Protein AF-A0A967LB79-F1 (afdb_monomer_lite)

Radius of gyration: 22.57 Å; chains: 1; bounding box: 50×47×68 Å

Secondary structure (DSSP, 8-state):
--SHHHHHHHHHHTB-HHHHHHHHHHHHHHT---TT--EEE--SSSS---BEEE----TTTTTTS-HHHHHHHTTTS----S-HHHHHT-----S--TTT-GGGGHHHHHHTTSHHHHHHHHHHHHHHHTTTT-HHHHHHHHHHHHHHHGGGHHHHHHHHSHHHHHHTTTTSS-PPPSS---HHHHHHHHHHHHHHHHHHHHHHHHHHHHHHT--S-EEEEEE--S-TTTEEEEETTEE--SSSEEEEEETTSPPPEEEEEPTT-------SS-----

Foldseek 3Di:
DLDVVVVVCCCQAEAVLLQVLVQLLVCQLQLPLQLLPWDWDADPPPDRRYIGTDDDDSPSGLCPQPCVRCCVVVVVDDDPSQFSVCQLQPQAACDSDPRRGNVSNVVVNVLCSYPVSVLVSQLVSQVCCQPVLPLVNQLVVLVVVCVVCLVCQVVVCVCPPPVNCVVVVPPPPDDDDPDDDDSVVVVVSSVSSSVSSNCSSVSNNVSSCVNVVQDQAKDKDWDADPDPVFWWKDWAPDTDDDPGGIGIHRPSRHTDIDIGTDPPHDDPDDDDPDDDDD

pLDDT: mean 88.91, std 11.8, range [36.59, 98.81]

Sequence (278 aa):
MADPDNYRVVQARYLDIDNFIDYHLAVIYGQNFDIGNIKCWRRQSSRDGQFRWMLYDQDYSFHLWKPEVYLPAMKRDYADYDNMFAFCTNPVGSGTGWPNSGGRTLLLRKMLENDEFREKLVQRCADLLNSLLATDRVVARIDAMAEVIRPEIERHLDRWNWDGISARGFGIPHKKEDEPLTVAHWERNVESMREFARTRPEKLRRDLIDHFRLRGGIAEVAVATSDAGKGTVQVNTIEVNGTPWTGLYFQDFPPTLTAHPKPGATFVGWSGDSTSTS

Structure (mmCIF, N/CA/C/O backbone):
data_AF-A0A967LB79-F1
#
_entry.id   AF-A0A967LB79-F1
#
loop_
_atom_site.group_PDB
_atom_site.id
_atom_site.type_symbol
_atom_site.label_atom_id
_atom_site.label_alt_id
_atom_site.label_comp_id
_atom_site.label_asym_id
_atom_site.label_entity_id
_atom_site.label_seq_id
_atom_site.pdbx_PDB_ins_code
_atom_site.Cartn_x
_atom_site.Cartn_y
_atom_site.Cartn_z
_atom_site.occupancy
_atom_site.B_iso_or_equiv
_atom_site.auth_seq_id
_atom_site.auth_comp_id
_atom_site.auth_asym_id
_atom_site.auth_atom_id
_atom_site.pdbx_PDB_model_num
ATOM 1 N N . MET A 1 1 ? -7.408 19.939 5.469 1.00 93.06 1 MET A N 1
ATOM 2 C CA . MET A 1 1 ? -8.611 19.438 6.165 1.00 93.06 1 MET A CA 1
ATOM 3 C C . MET A 1 1 ? -8.428 19.512 7.678 1.00 93.06 1 MET A C 1
ATOM 5 O O . MET A 1 1 ? -8.980 18.692 8.395 1.00 93.06 1 MET A O 1
ATOM 9 N N . ALA A 1 2 ? -7.705 20.528 8.173 1.00 93.88 2 ALA A N 1
ATOM 10 C CA . ALA A 1 2 ? -7.524 20.745 9.609 1.00 93.88 2 ALA A CA 1
ATOM 11 C C . ALA A 1 2 ? -8.853 20.955 10.357 1.00 93.88 2 ALA A C 1
ATOM 13 O O . ALA A 1 2 ? -8.994 20.523 11.492 1.00 93.88 2 ALA A O 1
ATOM 14 N N . ASP A 1 3 ? -9.834 21.586 9.706 1.00 95.94 3 ASP A N 1
ATOM 15 C CA . ASP A 1 3 ? -11.201 21.695 10.215 1.00 95.94 3 ASP A CA 1
ATOM 16 C C . ASP A 1 3 ? -11.940 20.342 10.075 1.00 95.94 3 ASP A C 1
ATOM 18 O O . ASP A 1 3 ? -12.132 19.876 8.939 1.00 95.94 3 ASP A O 1
ATOM 22 N N . PRO A 1 4 ? -12.369 19.711 11.189 1.00 95.00 4 PRO A N 1
ATOM 23 C CA . PRO A 1 4 ? -13.067 18.428 11.171 1.00 95.00 4 PRO A CA 1
ATOM 24 C C . PRO A 1 4 ? -14.372 18.431 10.370 1.00 95.00 4 PRO A C 1
ATOM 26 O O . PRO A 1 4 ? -14.722 17.401 9.794 1.00 95.00 4 PRO A O 1
ATOM 29 N N . ASP A 1 5 ? -15.085 19.555 10.279 1.00 96.44 5 ASP A N 1
ATOM 30 C CA . ASP A 1 5 ? -16.345 19.610 9.530 1.00 96.44 5 ASP A CA 1
ATOM 31 C C . ASP A 1 5 ? -16.100 19.518 8.022 1.00 96.44 5 ASP A C 1
ATOM 33 O O . ASP A 1 5 ? -16.816 18.808 7.309 1.00 96.44 5 ASP A O 1
ATOM 37 N N . ASN A 1 6 ? -15.017 20.131 7.538 1.00 95.75 6 ASN 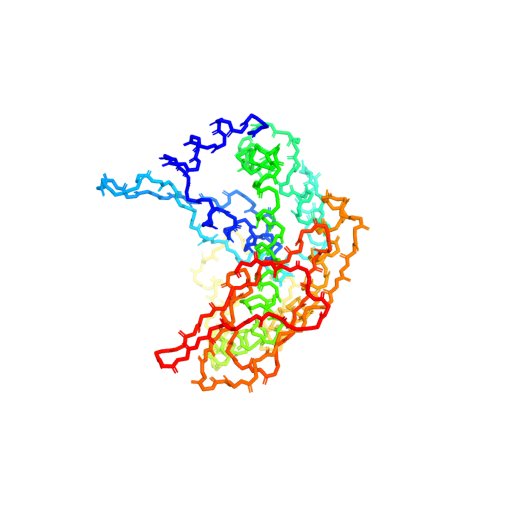A N 1
ATOM 38 C CA . ASN A 1 6 ? -14.590 19.975 6.149 1.00 95.75 6 ASN A CA 1
ATOM 39 C C . ASN A 1 6 ? -14.190 18.526 5.845 1.00 95.75 6 ASN A C 1
ATOM 41 O O . ASN A 1 6 ? -14.576 17.986 4.805 1.00 95.75 6 ASN A O 1
ATOM 45 N N . TYR A 1 7 ? -13.462 17.876 6.760 1.00 95.94 7 TYR A N 1
ATOM 46 C CA . TYR A 1 7 ? -13.115 16.460 6.624 1.00 95.94 7 TYR A CA 1
ATOM 47 C C . TYR A 1 7 ? -14.368 15.569 6.559 1.00 95.94 7 TYR A C 1
ATOM 49 O O . TYR A 1 7 ? -14.494 14.772 5.627 1.00 95.94 7 TYR A O 1
ATOM 57 N N . ARG A 1 8 ? -15.343 15.767 7.458 1.00 94.88 8 ARG A N 1
ATOM 58 C CA . ARG A 1 8 ? -16.618 15.023 7.463 1.00 94.88 8 ARG A CA 1
ATOM 59 C C . ARG A 1 8 ? -17.399 15.196 6.166 1.00 94.88 8 ARG A C 1
ATOM 61 O O . ARG A 1 8 ? -17.944 14.226 5.646 1.00 94.88 8 ARG A O 1
ATOM 68 N N . VAL A 1 9 ? -17.443 16.407 5.607 1.00 94.31 9 VAL A N 1
ATOM 69 C CA . VAL A 1 9 ? -18.099 16.655 4.312 1.00 94.31 9 VAL A CA 1
ATOM 70 C C . VAL A 1 9 ? -17.411 15.877 3.187 1.00 94.31 9 VAL A C 1
ATOM 72 O O . VAL A 1 9 ? -18.095 15.263 2.364 1.00 94.31 9 VAL A O 1
ATOM 75 N N . VAL A 1 10 ? -16.075 15.873 3.150 1.00 94.12 10 VAL A N 1
ATOM 76 C CA . VAL A 1 10 ? -15.297 15.110 2.160 1.00 94.12 10 VAL A CA 1
ATOM 77 C C . VAL A 1 10 ? -15.552 13.614 2.293 1.00 94.12 10 VAL A C 1
ATOM 79 O O . VAL A 1 10 ? -15.925 12.979 1.304 1.00 94.12 10 VAL A O 1
ATOM 82 N N . GLN A 1 11 ? -15.421 13.082 3.505 1.00 92.69 11 GLN A N 1
ATOM 83 C CA . GLN A 1 11 ? -15.665 11.679 3.826 1.00 92.69 11 GLN A CA 1
ATOM 84 C C . GLN A 1 11 ? -17.091 11.256 3.450 1.00 92.69 11 GLN A C 1
ATOM 86 O O . GLN A 1 11 ? -17.273 10.235 2.800 1.00 92.69 11 GLN A O 1
ATOM 91 N N . ALA A 1 12 ? -18.109 12.046 3.795 1.00 90.94 12 ALA A N 1
ATOM 92 C CA . ALA A 1 12 ? -19.502 11.653 3.597 1.00 90.94 12 ALA A CA 1
ATOM 93 C C . ALA A 1 12 ? -19.997 11.777 2.147 1.00 90.94 12 ALA A C 1
ATOM 95 O O . ALA A 1 12 ? -20.964 11.112 1.782 1.00 90.94 12 ALA A O 1
ATOM 96 N N . ARG A 1 13 ? -19.405 12.661 1.328 1.00 89.81 13 ARG A N 1
ATOM 97 C CA . ARG A 1 13 ? -19.987 13.025 0.018 1.00 89.81 13 ARG A CA 1
ATOM 98 C C . ARG A 1 13 ? -19.070 12.852 -1.179 1.00 89.81 13 ARG A C 1
ATOM 100 O O . ARG A 1 13 ? -19.570 12.683 -2.288 1.00 89.81 13 ARG A O 1
ATOM 107 N N . TYR A 1 14 ? -17.760 12.968 -0.991 1.00 92.06 14 TYR A N 1
ATOM 108 C CA . TYR A 1 14 ? -16.846 13.165 -2.116 1.00 92.06 14 TYR A CA 1
ATOM 109 C C . TYR A 1 14 ? -15.814 12.063 -2.261 1.00 92.06 14 TYR A C 1
ATOM 111 O O . TYR A 1 14 ? -15.451 11.752 -3.392 1.00 92.06 14 TYR A O 1
ATOM 119 N N . LEU A 1 15 ? -15.338 11.478 -1.166 1.00 95.00 15 LEU A N 1
ATOM 120 C CA . LEU A 1 15 ? -14.166 10.613 -1.183 1.00 95.00 15 LEU A CA 1
ATOM 121 C C . LEU A 1 15 ? -14.416 9.326 -0.407 1.00 95.00 15 LEU A C 1
ATOM 123 O O . LEU A 1 15 ? -14.807 9.367 0.756 1.00 95.00 15 LEU A O 1
ATOM 127 N N . ASP A 1 16 ? -14.128 8.194 -1.041 1.00 96.00 16 ASP A N 1
ATOM 128 C CA . ASP A 1 16 ? -13.983 6.923 -0.339 1.00 96.00 16 ASP A CA 1
ATOM 129 C C . ASP A 1 16 ? -12.620 6.936 0.374 1.00 96.00 16 ASP A C 1
ATOM 131 O O . ASP A 1 16 ? -11.568 6.786 -0.253 1.00 96.00 16 ASP A O 1
ATOM 135 N N . ILE A 1 17 ? -12.641 7.222 1.680 1.00 97.00 17 ILE A N 1
ATOM 136 C CA . ILE A 1 17 ? -11.430 7.436 2.487 1.00 97.00 17 ILE A CA 1
ATOM 137 C C . ILE A 1 17 ? -10.563 6.179 2.544 1.00 97.00 17 ILE A C 1
ATOM 139 O O . ILE A 1 17 ? -9.344 6.284 2.433 1.00 97.00 17 ILE A O 1
ATOM 143 N N . ASP A 1 18 ? -11.178 5.007 2.698 1.00 97.12 18 ASP A N 1
ATOM 144 C CA . ASP A 1 18 ? -10.455 3.738 2.802 1.00 97.12 18 ASP A CA 1
ATOM 145 C C . ASP A 1 18 ? -9.728 3.416 1.501 1.00 97.12 18 ASP A C 1
ATOM 147 O O . ASP A 1 18 ? -8.527 3.147 1.503 1.00 97.12 18 ASP A O 1
ATOM 151 N N . ASN A 1 19 ? -10.418 3.557 0.368 1.00 97.31 19 ASN A N 1
ATOM 152 C CA . ASN A 1 19 ? -9.793 3.390 -0.937 1.00 97.31 19 ASN A CA 1
ATOM 153 C C . ASN A 1 19 ? -8.676 4.419 -1.196 1.00 97.31 19 ASN A C 1
ATOM 155 O O . ASN A 1 19 ? -7.648 4.070 -1.777 1.00 97.31 19 ASN A O 1
ATOM 159 N N . PHE A 1 20 ? -8.865 5.674 -0.784 1.00 97.75 20 PHE A N 1
ATOM 160 C CA . PHE A 1 20 ? -7.860 6.723 -0.959 1.00 97.75 20 PHE A CA 1
ATOM 161 C C . PHE A 1 20 ? -6.586 6.442 -0.151 1.00 97.75 20 PHE A C 1
ATOM 163 O O . PHE A 1 20 ? -5.478 6.606 -0.670 1.00 97.75 20 PHE A O 1
ATOM 170 N N . ILE A 1 21 ? -6.738 5.978 1.094 1.00 98.50 21 ILE A N 1
ATOM 171 C CA . ILE A 1 21 ? -5.622 5.537 1.939 1.00 98.50 21 ILE A CA 1
ATOM 172 C C . ILE A 1 21 ? -4.920 4.339 1.294 1.00 98.50 21 ILE A C 1
ATOM 174 O O . ILE A 1 21 ? -3.706 4.389 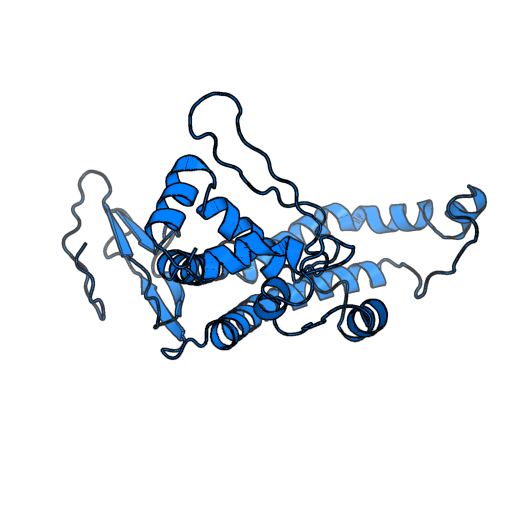1.106 1.00 98.50 21 ILE A O 1
ATOM 178 N N . ASP A 1 22 ? -5.665 3.307 0.888 1.00 98.19 22 ASP A N 1
ATOM 179 C CA . ASP A 1 22 ? -5.096 2.103 0.270 1.00 98.19 22 ASP A CA 1
ATOM 180 C C . ASP A 1 22 ? -4.322 2.417 -1.014 1.00 98.19 22 ASP A C 1
ATOM 182 O O . ASP A 1 22 ? -3.227 1.893 -1.217 1.00 98.19 22 ASP A O 1
ATOM 186 N N . TYR A 1 23 ? -4.843 3.309 -1.860 1.00 97.50 23 TYR A N 1
ATOM 187 C CA . TYR A 1 23 ? -4.141 3.765 -3.059 1.00 97.50 23 TYR A CA 1
ATOM 188 C C . TYR A 1 23 ? -2.792 4.402 -2.713 1.00 97.50 23 TYR A C 1
ATOM 190 O O . TYR A 1 23 ? -1.761 4.017 -3.267 1.00 97.50 23 TYR A O 1
ATOM 198 N N . HIS A 1 24 ? -2.785 5.365 -1.789 1.00 97.44 24 HIS A N 1
ATOM 199 C CA . HIS A 1 24 ? -1.555 6.062 -1.430 1.00 97.44 24 HIS A CA 1
ATOM 200 C C . HIS A 1 24 ? -0.557 5.132 -0.746 1.00 97.44 24 HIS A C 1
ATOM 202 O O . HIS A 1 24 ? 0.625 5.180 -1.076 1.00 97.44 24 HIS A O 1
ATOM 208 N N . LEU A 1 25 ? -1.016 4.249 0.142 1.00 98.12 25 LEU A N 1
ATOM 209 C CA . LEU A 1 25 ? -0.157 3.259 0.784 1.00 98.12 25 LEU A CA 1
ATOM 210 C C . LEU A 1 25 ? 0.392 2.233 -0.211 1.00 98.12 25 LEU A C 1
ATOM 212 O O . LEU A 1 25 ? 1.532 1.815 -0.042 1.00 98.12 25 LEU A O 1
ATOM 216 N N . ALA A 1 26 ? -0.341 1.874 -1.268 1.00 97.06 26 ALA A N 1
ATOM 217 C CA . ALA A 1 26 ? 0.173 1.006 -2.327 1.00 97.06 26 ALA A CA 1
ATOM 218 C C . ALA A 1 26 ? 1.294 1.682 -3.138 1.00 97.06 26 ALA A C 1
ATOM 220 O O . ALA A 1 26 ? 2.356 1.086 -3.317 1.00 97.06 26 ALA A O 1
ATOM 221 N N . VAL A 1 27 ? 1.095 2.936 -3.567 1.00 95.38 27 VAL A N 1
ATOM 222 C CA . VAL A 1 27 ? 2.113 3.729 -4.291 1.00 95.38 27 VAL A CA 1
ATOM 223 C C . VAL A 1 27 ? 3.355 3.947 -3.421 1.00 95.38 27 VAL A C 1
ATOM 225 O O . VAL A 1 27 ? 4.488 3.728 -3.857 1.00 95.38 27 VAL A O 1
ATOM 228 N N . ILE A 1 28 ? 3.140 4.323 -2.158 1.00 96.06 28 ILE A N 1
ATOM 229 C CA . ILE A 1 28 ? 4.206 4.512 -1.175 1.00 96.06 28 ILE A CA 1
ATOM 230 C C . ILE A 1 28 ? 4.921 3.185 -0.927 1.00 96.06 28 ILE A C 1
ATOM 232 O O . ILE A 1 28 ? 6.143 3.162 -0.998 1.00 96.06 28 ILE A O 1
ATOM 236 N N . TYR A 1 29 ? 4.218 2.075 -0.681 1.00 97.56 29 TYR A N 1
ATOM 237 C CA . TYR A 1 29 ? 4.837 0.762 -0.472 1.00 97.56 29 TYR A CA 1
ATOM 238 C C . TYR A 1 29 ? 5.674 0.339 -1.677 1.00 97.56 29 TYR A C 1
ATOM 240 O O . TYR A 1 29 ? 6.799 -0.101 -1.475 1.00 97.56 29 TYR A O 1
ATOM 248 N N . GLY A 1 30 ? 5.179 0.525 -2.902 1.00 95.50 30 GLY A N 1
ATOM 249 C CA . GLY A 1 30 ? 5.912 0.203 -4.128 1.00 95.50 30 GLY A CA 1
ATOM 250 C C . GLY A 1 30 ? 7.173 1.044 -4.344 1.00 95.50 30 GLY A C 1
ATOM 251 O O . GLY A 1 30 ? 8.031 0.639 -5.121 1.00 95.50 30 GLY A O 1
ATOM 252 N N . GLN A 1 31 ? 7.318 2.168 -3.628 1.00 93.00 31 GLN A N 1
ATOM 253 C CA . GLN A 1 31 ? 8.346 3.181 -3.884 1.00 93.00 31 GLN A CA 1
ATOM 254 C C . GLN A 1 31 ? 8.258 3.717 -5.321 1.00 93.00 31 GLN A C 1
ATOM 256 O O . GLN A 1 31 ? 9.265 3.932 -5.987 1.00 93.00 31 GLN A O 1
ATOM 261 N N . ASN A 1 32 ? 7.033 3.920 -5.813 1.00 90.56 32 ASN A N 1
ATOM 262 C CA . ASN A 1 32 ? 6.843 4.515 -7.124 1.00 90.56 32 ASN A CA 1
ATOM 263 C C . ASN A 1 32 ? 6.972 6.036 -7.034 1.00 90.56 32 ASN A C 1
ATOM 265 O O . ASN A 1 32 ? 6.118 6.716 -6.460 1.00 90.56 32 ASN A O 1
ATOM 269 N N . PHE A 1 33 ? 8.043 6.559 -7.619 1.00 86.56 33 PHE A N 1
ATOM 270 C CA . PHE A 1 33 ? 8.301 7.989 -7.649 1.00 86.56 33 PHE A CA 1
ATOM 271 C C . PHE A 1 33 ? 7.510 8.735 -8.722 1.00 86.56 33 PHE A C 1
ATOM 273 O O . PHE A 1 33 ? 7.483 9.957 -8.661 1.00 86.56 33 PHE A O 1
ATOM 280 N N . ASP A 1 34 ? 6.852 8.064 -9.671 1.00 84.56 34 ASP A N 1
ATOM 281 C CA . ASP A 1 34 ? 5.956 8.718 -10.632 1.00 84.56 34 ASP A CA 1
ATOM 282 C C . ASP A 1 34 ? 4.560 8.930 -10.020 1.00 84.56 34 ASP A C 1
ATOM 284 O O . ASP A 1 34 ? 3.548 8.331 -10.397 1.00 84.56 34 ASP A O 1
ATOM 288 N N . ILE A 1 35 ? 4.499 9.814 -9.021 1.00 84.38 35 ILE A N 1
ATOM 289 C CA . ILE A 1 35 ? 3.276 10.126 -8.260 1.00 84.38 35 ILE A CA 1
ATOM 290 C C . ILE A 1 35 ? 2.223 10.868 -9.103 1.00 84.38 35 ILE A C 1
ATOM 292 O O . ILE A 1 35 ? 1.144 11.208 -8.610 1.00 84.38 35 ILE A O 1
ATOM 296 N N . GLY A 1 36 ? 2.529 11.140 -10.374 1.00 80.38 36 GLY A N 1
ATOM 297 C CA . GLY A 1 36 ? 1.615 11.704 -11.354 1.00 80.38 36 GLY A CA 1
ATOM 298 C C . GLY A 1 36 ? 0.648 10.710 -11.977 1.00 80.38 36 GLY A C 1
ATOM 299 O O . GLY A 1 36 ? -0.363 11.163 -12.528 1.00 80.38 36 GLY A O 1
ATOM 300 N N . ASN A 1 37 ? 0.895 9.408 -11.832 1.00 86.81 37 ASN A N 1
ATOM 301 C CA . ASN A 1 37 ? 0.052 8.346 -12.371 1.00 86.81 37 ASN A CA 1
ATOM 302 C C . ASN A 1 37 ? -1.229 8.182 -11.548 1.00 86.81 37 ASN A C 1
ATOM 304 O O . ASN A 1 37 ? -1.446 7.192 -10.857 1.00 86.81 37 ASN A O 1
ATOM 308 N N . ILE A 1 38 ? -2.117 9.180 -11.651 1.00 88.19 38 ILE A N 1
ATOM 309 C CA . ILE A 1 38 ? -3.398 9.250 -10.939 1.00 88.19 38 ILE A CA 1
ATOM 310 C C . ILE A 1 38 ? -4.564 9.068 -11.915 1.00 88.19 38 ILE A C 1
ATOM 312 O O . ILE A 1 38 ? -4.700 9.788 -12.903 1.00 88.19 38 ILE A O 1
ATOM 316 N N . LYS A 1 39 ? -5.421 8.089 -11.617 1.00 91.94 39 LYS A N 1
ATOM 317 C CA . LYS A 1 39 ? -6.712 7.858 -12.263 1.00 91.94 39 LYS A CA 1
ATOM 318 C C . LYS A 1 39 ? -7.730 7.679 -11.158 1.00 91.94 39 LYS A C 1
ATOM 320 O O . LYS A 1 39 ? -7.502 6.929 -10.211 1.00 91.94 39 LYS A O 1
ATOM 325 N N . CYS A 1 40 ? -8.857 8.360 -11.281 1.00 93.00 40 CYS A N 1
ATOM 326 C CA . CYS A 1 40 ? -9.959 8.214 -10.351 1.00 93.00 40 CYS A CA 1
ATOM 327 C C . CYS A 1 40 ? -11.275 8.054 -11.102 1.00 93.00 40 CYS A C 1
ATOM 329 O O . CYS A 1 40 ? -11.432 8.474 -12.250 1.00 93.00 40 CYS A O 1
ATOM 331 N N . TRP A 1 41 ? -12.223 7.404 -10.447 1.00 92.69 41 TRP A N 1
ATOM 332 C CA . TRP A 1 41 ? -13.548 7.151 -10.980 1.00 92.69 41 TRP A CA 1
ATOM 333 C C . TRP A 1 41 ? -14.580 7.325 -9.871 1.00 92.69 41 TRP A C 1
ATOM 335 O O . TRP A 1 41 ? -14.267 7.251 -8.686 1.00 92.69 41 TRP A O 1
ATOM 345 N N . ARG A 1 42 ? -15.831 7.562 -10.257 1.00 91.62 42 ARG A N 1
ATOM 346 C CA . ARG A 1 42 ? -16.977 7.555 -9.344 1.00 91.62 42 ARG A CA 1
ATOM 347 C C . ARG A 1 42 ? -18.181 6.971 -10.060 1.00 91.62 42 ARG A C 1
ATOM 349 O O . ARG A 1 42 ? -18.337 7.173 -11.267 1.00 91.62 42 ARG A O 1
ATOM 356 N N . ARG A 1 43 ? -19.053 6.270 -9.335 1.00 85.50 43 ARG A N 1
ATOM 357 C CA . ARG A 1 43 ? -20.335 5.830 -9.904 1.00 85.50 43 ARG A CA 1
ATOM 358 C C . ARG A 1 43 ? -21.220 7.050 -10.144 1.00 85.50 43 ARG A C 1
ATOM 360 O O . ARG A 1 43 ? -21.353 7.908 -9.277 1.00 85.50 43 ARG A O 1
ATOM 367 N N . GLN A 1 44 ? -21.842 7.116 -11.318 1.00 80.50 44 GLN A N 1
ATOM 368 C CA . GLN A 1 44 ? -22.800 8.180 -11.639 1.00 80.50 44 GLN A CA 1
ATOM 369 C C . GLN A 1 44 ? -24.204 7.890 -11.073 1.00 80.50 44 GLN A C 1
ATOM 371 O O . GLN A 1 44 ? -24.960 8.818 -10.806 1.00 80.50 44 GLN A O 1
ATOM 376 N N . SER A 1 45 ? -24.544 6.620 -10.826 1.00 70.62 45 SER A N 1
ATOM 377 C CA . SER A 1 45 ? -25.852 6.189 -10.317 1.00 70.62 45 SER A CA 1
ATOM 378 C C . SER A 1 45 ? -25.887 6.096 -8.775 1.00 70.62 45 SER A C 1
ATOM 380 O O . SER A 1 45 ? -25.563 5.064 -8.191 1.00 70.62 45 SER A O 1
ATOM 382 N N . SER A 1 46 ? -26.225 7.216 -8.133 1.00 57.94 46 SER A N 1
ATOM 383 C CA . SER A 1 46 ? -26.961 7.401 -6.859 1.00 57.94 46 SER A CA 1
ATOM 384 C C . SER A 1 46 ? -26.836 6.431 -5.656 1.00 57.94 46 SER A C 1
ATOM 386 O O . SER A 1 46 ? -27.837 6.254 -4.962 1.00 57.94 46 SER A O 1
ATOM 388 N N . ARG A 1 47 ? -25.686 5.830 -5.315 1.00 61.00 47 ARG A N 1
ATOM 389 C CA . ARG A 1 47 ? -25.557 5.178 -3.981 1.00 61.00 47 ARG A CA 1
ATOM 390 C C . ARG A 1 47 ? -24.484 5.733 -3.048 1.00 61.00 47 ARG A C 1
ATOM 392 O O . ARG A 1 47 ? -24.681 5.657 -1.845 1.00 61.00 47 ARG A O 1
ATOM 399 N N . ASP A 1 48 ? -23.435 6.362 -3.561 1.00 73.69 48 ASP A N 1
ATOM 400 C CA . ASP A 1 48 ? -22.432 7.052 -2.735 1.00 73.69 48 ASP A CA 1
ATOM 401 C C . ASP A 1 48 ? -21.850 8.302 -3.419 1.00 73.69 48 ASP A C 1
ATOM 403 O O . ASP A 1 48 ? -21.555 9.286 -2.754 1.00 73.69 48 ASP A O 1
ATOM 407 N N . GLY A 1 49 ? -21.707 8.297 -4.752 1.00 83.06 49 GLY A N 1
ATOM 408 C CA . GLY A 1 49 ? -21.176 9.425 -5.529 1.00 83.06 49 GLY A CA 1
ATOM 409 C C . GLY A 1 49 ? -19.694 9.732 -5.272 1.00 83.06 49 GLY A C 1
ATOM 410 O O . GLY A 1 49 ? -19.155 10.654 -5.885 1.00 83.06 49 GLY A O 1
ATOM 411 N N . GLN A 1 50 ? -19.042 8.945 -4.414 1.00 92.19 50 GLN A N 1
ATOM 412 C CA . GLN A 1 50 ? -17.674 9.137 -3.955 1.00 92.19 50 GLN A CA 1
ATOM 413 C C . GLN A 1 50 ? -16.652 8.765 -5.035 1.00 92.19 50 GLN A C 1
ATOM 415 O O . GLN A 1 50 ? -16.790 7.763 -5.749 1.00 92.19 50 GLN A O 1
ATOM 420 N N . PHE A 1 51 ? -15.601 9.575 -5.129 1.00 94.88 51 PHE A N 1
ATOM 421 C CA . PHE A 1 51 ? -14.417 9.286 -5.921 1.00 94.88 51 PHE A CA 1
ATOM 422 C C . PHE A 1 51 ? -13.584 8.183 -5.278 1.00 94.88 51 PHE A C 1
ATOM 424 O O . PHE A 1 51 ? -13.405 8.137 -4.060 1.00 94.88 51 PHE A O 1
ATOM 431 N N . ARG A 1 52 ? -13.045 7.332 -6.147 1.00 94.81 52 ARG A N 1
ATOM 432 C CA . ARG A 1 52 ? -12.122 6.246 -5.843 1.00 94.81 52 ARG A CA 1
ATOM 433 C C . ARG A 1 52 ? -10.920 6.325 -6.760 1.00 94.81 52 ARG A C 1
ATOM 435 O O . ARG A 1 52 ? -11.065 6.589 -7.954 1.00 94.81 52 ARG A O 1
ATOM 442 N N . TRP A 1 53 ? -9.750 6.084 -6.203 1.00 95.25 53 TRP A N 1
ATOM 443 C CA . TRP A 1 53 ? -8.489 6.030 -6.906 1.00 95.25 53 TRP A CA 1
ATOM 444 C C . TRP A 1 53 ? -8.271 4.622 -7.445 1.00 95.25 53 TRP A C 1
ATOM 446 O O . TRP A 1 53 ? -8.641 3.616 -6.832 1.00 95.25 53 TRP A O 1
ATOM 456 N N . MET A 1 54 ? -7.690 4.569 -8.635 1.00 94.81 54 MET A N 1
ATOM 457 C CA . MET A 1 54 ? -7.321 3.351 -9.331 1.00 94.81 54 MET A CA 1
ATOM 458 C C . MET A 1 54 ? -5.805 3.294 -9.417 1.00 94.81 54 MET A C 1
ATOM 460 O O . MET A 1 54 ? -5.180 4.208 -9.951 1.00 94.81 54 MET A O 1
ATOM 464 N N . LEU A 1 55 ? -5.230 2.204 -8.918 1.00 93.62 55 LEU A N 1
ATOM 465 C CA . LEU A 1 55 ? -3.812 1.932 -9.088 1.00 93.62 55 LEU A CA 1
ATOM 466 C C . LEU A 1 55 ? -3.541 1.569 -10.556 1.00 93.62 55 LEU A C 1
ATOM 468 O O . LEU A 1 55 ? -4.182 0.670 -11.100 1.00 93.62 55 LEU A O 1
ATOM 472 N N . TYR A 1 56 ? -2.611 2.271 -11.196 1.00 92.94 56 TYR A N 1
ATOM 473 C CA . TYR A 1 56 ? -2.111 1.954 -12.535 1.00 92.94 56 TYR A CA 1
ATOM 474 C C . TYR A 1 56 ? -0.680 2.476 -12.680 1.00 92.94 56 TYR A C 1
ATOM 476 O O . TYR A 1 56 ? -0.276 3.343 -11.911 1.00 92.94 56 TYR A O 1
ATOM 484 N N . ASP A 1 57 ? 0.061 1.938 -13.651 1.00 92.88 57 ASP A N 1
ATOM 485 C CA . ASP A 1 57 ? 1.401 2.414 -14.033 1.00 92.88 57 ASP A CA 1
ATOM 486 C C . ASP A 1 57 ? 2.396 2.437 -12.857 1.00 92.88 57 ASP A C 1
ATOM 488 O O . ASP A 1 57 ? 2.797 3.478 -12.332 1.00 92.88 57 ASP A O 1
ATOM 492 N N . GLN A 1 58 ? 2.669 1.226 -12.353 1.00 92.31 58 GLN A N 1
ATOM 493 C CA . GLN A 1 58 ? 3.490 0.953 -11.166 1.00 92.31 58 GLN A CA 1
ATOM 494 C C . GLN A 1 58 ? 4.762 0.162 -11.493 1.00 92.31 58 GLN A C 1
ATOM 496 O O . GLN A 1 58 ? 5.394 -0.380 -10.590 1.00 92.31 58 GLN A O 1
ATOM 501 N N . ASP A 1 59 ? 5.136 0.079 -12.763 1.00 91.12 59 ASP A N 1
ATOM 502 C CA . ASP A 1 59 ? 6.357 -0.571 -13.245 1.00 91.12 59 ASP A CA 1
ATOM 503 C C . ASP A 1 59 ? 7.630 0.032 -12.626 1.00 91.12 59 ASP A C 1
ATOM 505 O O . ASP A 1 59 ? 8.586 -0.696 -12.385 1.00 91.12 59 ASP A O 1
ATOM 509 N N . TYR A 1 60 ? 7.607 1.316 -12.247 1.00 88.00 60 TYR A N 1
ATOM 510 C CA . TYR A 1 60 ? 8.703 1.994 -11.534 1.00 88.00 60 TYR A CA 1
ATOM 511 C C . TYR A 1 60 ? 8.898 1.556 -10.072 1.00 88.00 60 TYR A C 1
ATOM 513 O O . TYR A 1 60 ? 9.823 2.022 -9.403 1.00 88.00 60 TYR A O 1
ATOM 521 N N . SER A 1 61 ? 8.042 0.667 -9.572 1.00 92.31 61 SER A N 1
ATOM 522 C CA . SER A 1 61 ? 8.095 0.151 -8.204 1.00 92.31 61 SER A CA 1
ATOM 523 C C . SER A 1 61 ? 9.156 -0.943 -8.024 1.00 92.31 61 SER A C 1
ATOM 525 O O . SER A 1 61 ? 9.842 -1.343 -8.961 1.00 92.31 61 SER A O 1
ATOM 527 N N . PHE A 1 62 ? 9.263 -1.476 -6.802 1.00 94.44 62 PHE A N 1
ATOM 528 C CA . PHE A 1 62 ? 10.073 -2.662 -6.484 1.00 94.44 62 PHE A CA 1
ATOM 529 C C . PHE A 1 62 ? 11.546 -2.522 -6.890 1.00 94.44 62 PHE A C 1
ATOM 531 O O . PHE A 1 62 ? 12.171 -3.468 -7.368 1.00 94.44 62 PHE A O 1
ATOM 538 N N . HIS A 1 63 ? 12.109 -1.337 -6.633 1.00 86.56 63 HIS A N 1
ATOM 539 C CA . HIS A 1 63 ? 13.534 -1.053 -6.796 1.00 86.56 63 HIS A CA 1
ATOM 540 C C . HIS A 1 63 ? 14.025 -0.990 -8.257 1.00 86.56 63 HIS A C 1
ATOM 542 O O . HIS A 1 63 ? 15.224 -1.133 -8.501 1.00 86.56 63 HIS A O 1
ATOM 548 N N . LEU A 1 64 ? 13.128 -0.727 -9.222 1.00 85.69 64 LEU A N 1
ATOM 549 C CA . LEU A 1 64 ? 13.525 -0.457 -10.612 1.00 85.69 64 LEU A CA 1
ATOM 550 C C . LEU A 1 64 ? 14.446 0.772 -10.701 1.00 85.69 64 LEU A C 1
ATOM 552 O O . LEU A 1 64 ? 15.508 0.728 -11.319 1.00 85.69 64 LEU A O 1
ATOM 556 N N . TRP A 1 65 ? 14.054 1.864 -10.045 1.00 83.19 65 TRP A N 1
ATOM 557 C CA . TRP A 1 65 ? 14.803 3.118 -10.024 1.00 83.19 65 TRP A CA 1
ATOM 558 C C . TRP A 1 65 ? 15.639 3.228 -8.760 1.00 83.19 65 TRP A C 1
ATOM 560 O O . TRP A 1 65 ? 15.248 3.926 -7.838 1.00 83.19 65 TRP A O 1
ATOM 570 N N . LYS A 1 66 ? 16.784 2.544 -8.709 1.00 85.44 66 LYS A N 1
ATOM 571 C CA . LYS A 1 66 ? 17.733 2.639 -7.583 1.00 85.44 66 LYS A CA 1
ATOM 572 C C . LYS A 1 66 ? 18.227 4.083 -7.370 1.00 85.44 66 LYS A C 1
ATOM 574 O O . LYS A 1 66 ? 18.191 4.861 -8.332 1.00 85.44 66 LYS A O 1
ATOM 579 N N . PRO A 1 67 ? 18.734 4.461 -6.175 1.00 85.31 67 PRO A N 1
ATOM 580 C CA . PRO A 1 67 ? 19.170 5.836 -5.913 1.00 85.31 67 PRO A CA 1
ATOM 581 C C . PRO A 1 67 ? 20.173 6.360 -6.949 1.00 85.31 67 PRO A C 1
ATOM 583 O O . PRO A 1 67 ? 20.092 7.519 -7.361 1.00 85.31 67 PRO A O 1
ATOM 586 N N . GLU A 1 68 ? 21.080 5.499 -7.418 1.00 86.00 68 GLU A N 1
ATOM 587 C CA . GLU A 1 68 ? 22.128 5.836 -8.388 1.00 86.00 68 GLU A CA 1
ATOM 588 C C . GLU A 1 68 ? 21.560 6.195 -9.768 1.00 86.00 68 GLU A C 1
ATOM 590 O O . GLU A 1 68 ? 22.213 6.899 -10.535 1.00 86.00 68 GLU A O 1
ATOM 595 N N . VAL A 1 69 ? 20.344 5.736 -10.078 1.00 82.88 69 VAL A N 1
ATOM 596 C CA . VAL A 1 69 ? 19.625 6.032 -11.324 1.00 82.88 69 VAL A CA 1
ATOM 597 C C . VAL A 1 69 ? 18.650 7.190 -11.115 1.00 82.88 69 VAL A C 1
ATOM 599 O O . VAL A 1 69 ? 18.621 8.136 -11.905 1.00 82.88 69 VAL A O 1
ATOM 602 N N . TYR A 1 70 ? 17.867 7.146 -10.035 1.00 81.56 70 TYR A N 1
ATOM 603 C CA . TYR A 1 70 ? 16.808 8.114 -9.770 1.00 81.56 70 TYR A CA 1
ATOM 604 C C . TYR A 1 70 ? 17.345 9.518 -9.482 1.00 81.56 70 TYR A C 1
ATOM 606 O O . TYR A 1 70 ? 16.905 10.486 -10.105 1.00 81.56 70 TYR A O 1
ATOM 614 N N . LEU A 1 71 ? 18.304 9.647 -8.556 1.00 82.69 71 LEU A N 1
ATOM 615 C CA . LEU A 1 71 ? 18.782 10.954 -8.094 1.00 82.69 71 LEU A CA 1
ATOM 616 C C . LEU A 1 71 ? 19.407 11.785 -9.231 1.00 82.69 71 LEU A C 1
ATOM 618 O O . LEU A 1 71 ? 19.107 12.979 -9.321 1.00 82.69 71 LEU A O 1
ATOM 622 N N . PRO A 1 72 ? 20.221 11.209 -10.143 1.00 81.81 72 PRO A N 1
ATOM 623 C CA . PRO A 1 72 ? 20.696 11.949 -11.309 1.00 81.81 72 PRO A CA 1
ATOM 624 C C . PRO A 1 72 ? 19.585 12.278 -12.315 1.00 81.81 72 PRO A C 1
ATOM 626 O O . PRO A 1 72 ? 19.570 13.391 -12.845 1.00 81.81 72 PRO A O 1
ATOM 629 N N . ALA A 1 73 ? 18.662 11.343 -12.575 1.00 76.88 73 ALA A N 1
ATOM 630 C CA . ALA A 1 73 ? 17.599 11.509 -13.570 1.00 76.88 73 ALA A CA 1
ATOM 631 C C . ALA A 1 73 ? 16.573 12.582 -13.169 1.00 76.88 73 ALA A C 1
ATOM 633 O O . ALA A 1 73 ? 16.129 13.359 -14.015 1.00 76.88 73 ALA A O 1
ATOM 634 N N . MET A 1 74 ? 16.258 12.671 -11.876 1.00 74.50 74 MET A N 1
ATOM 635 C CA . MET A 1 74 ? 15.242 13.573 -11.324 1.00 74.50 74 MET A CA 1
ATOM 636 C C . MET A 1 74 ? 15.847 14.765 -10.574 1.00 74.50 74 MET A C 1
ATOM 638 O O . MET A 1 74 ? 15.192 15.387 -9.745 1.00 74.50 74 MET A O 1
ATOM 642 N N . LYS A 1 75 ? 17.094 15.146 -10.892 1.00 66.81 75 LYS A N 1
ATOM 643 C CA . LYS A 1 75 ? 17.830 16.254 -10.245 1.00 66.81 75 LYS A CA 1
ATOM 644 C C . LYS A 1 75 ? 17.097 17.609 -10.273 1.00 66.81 75 LYS A C 1
ATOM 646 O O . LYS A 1 75 ? 17.446 18.514 -9.517 1.00 66.81 75 LYS A O 1
ATOM 651 N N . ARG A 1 76 ? 16.130 17.787 -11.182 1.00 62.88 76 ARG A N 1
ATOM 652 C CA . ARG A 1 76 ? 15.326 19.018 -11.311 1.00 62.88 76 ARG A CA 1
ATOM 653 C C . ARG A 1 76 ? 14.129 19.059 -10.354 1.00 62.88 76 ARG A C 1
ATOM 655 O O . ARG A 1 76 ? 13.539 20.127 -10.212 1.00 62.88 76 ARG A O 1
ATOM 662 N N . ASP A 1 77 ? 13.817 17.947 -9.699 1.00 62.19 77 ASP A N 1
ATOM 663 C CA . ASP A 1 77 ? 12.695 17.794 -8.781 1.00 62.19 77 ASP A CA 1
ATOM 664 C C . ASP A 1 77 ? 13.177 17.619 -7.341 1.00 62.19 77 ASP A C 1
ATOM 666 O O . ASP A 1 77 ? 14.333 17.283 -7.073 1.00 62.19 77 ASP A O 1
ATOM 670 N N . TYR A 1 78 ? 12.277 17.854 -6.385 1.00 63.00 78 TYR A N 1
ATOM 671 C CA . TYR A 1 78 ? 12.539 17.448 -5.012 1.00 63.00 78 TYR A CA 1
ATOM 672 C C . TYR A 1 78 ? 12.620 15.918 -4.950 1.00 63.00 78 TYR A C 1
ATOM 674 O O . TYR A 1 78 ? 11.686 15.229 -5.355 1.00 63.00 78 TYR A O 1
ATOM 682 N N . ALA A 1 79 ? 13.732 15.400 -4.436 1.00 63.16 79 ALA A N 1
ATOM 683 C CA . ALA A 1 79 ? 14.037 13.977 -4.413 1.00 63.16 79 ALA A CA 1
ATOM 684 C C . ALA A 1 79 ? 14.408 13.533 -2.993 1.00 63.16 79 ALA A C 1
ATOM 686 O O . ALA A 1 79 ? 15.578 13.314 -2.690 1.00 63.16 79 ALA A O 1
ATOM 687 N N . ASP A 1 80 ? 13.411 13.398 -2.116 1.00 75.88 80 ASP A N 1
ATOM 688 C CA . ASP A 1 80 ? 13.574 12.527 -0.948 1.00 75.88 80 ASP A CA 1
ATOM 689 C C . ASP A 1 80 ? 13.371 11.083 -1.411 1.00 75.88 80 ASP A C 1
ATOM 691 O O . ASP A 1 80 ? 12.255 10.570 -1.471 1.00 75.88 80 ASP A O 1
ATOM 695 N N . TYR A 1 81 ? 14.462 10.473 -1.867 1.00 81.62 81 TYR A N 1
ATOM 696 C CA . TYR A 1 81 ? 14.453 9.086 -2.317 1.00 81.62 81 TYR A CA 1
ATOM 697 C C . TYR A 1 81 ? 14.216 8.117 -1.151 1.00 81.62 81 TYR A C 1
ATOM 699 O O . TYR A 1 81 ? 13.625 7.043 -1.316 1.00 81.62 81 TYR A O 1
ATOM 707 N N . ASP A 1 82 ? 14.683 8.504 0.034 1.00 87.00 82 ASP A N 1
ATOM 708 C CA . ASP A 1 82 ? 14.740 7.622 1.179 1.00 87.00 82 ASP A CA 1
ATOM 709 C C . ASP A 1 82 ? 13.354 7.469 1.796 1.00 87.00 82 ASP A C 1
ATOM 711 O O . ASP A 1 82 ? 12.896 6.337 1.934 1.00 87.00 82 ASP A O 1
ATOM 715 N N . ASN A 1 83 ? 12.640 8.549 2.114 1.00 92.88 83 ASN A N 1
ATOM 716 C CA . ASN A 1 83 ? 11.341 8.468 2.781 1.00 92.88 83 ASN A CA 1
ATOM 717 C C . ASN A 1 83 ? 10.179 8.797 1.828 1.00 92.88 83 ASN A C 1
ATOM 719 O O . ASN A 1 83 ? 9.879 9.956 1.540 1.00 92.88 83 ASN A O 1
ATOM 723 N N . MET A 1 84 ? 9.436 7.768 1.407 1.00 91.94 84 MET A N 1
ATOM 724 C CA . MET A 1 84 ? 8.314 7.950 0.473 1.00 91.94 84 MET A CA 1
ATOM 725 C C . MET A 1 84 ? 7.133 8.743 1.044 1.00 91.94 84 MET A C 1
ATOM 727 O O . MET A 1 84 ? 6.392 9.349 0.267 1.00 91.94 84 MET A O 1
ATOM 731 N N . PHE A 1 85 ? 6.943 8.784 2.367 1.00 95.00 85 PHE A N 1
ATOM 732 C CA . PHE A 1 85 ? 5.938 9.672 2.957 1.00 95.00 85 PHE A CA 1
ATOM 733 C C . PHE A 1 85 ? 6.376 11.128 2.830 1.00 95.00 85 PHE A C 1
ATOM 735 O O . PHE A 1 85 ? 5.583 11.959 2.390 1.00 95.00 85 PHE A O 1
ATOM 742 N N . ALA A 1 86 ? 7.642 11.435 3.131 1.00 92.19 86 ALA A N 1
ATOM 743 C CA . ALA A 1 86 ? 8.201 12.773 2.939 1.00 92.19 86 ALA A CA 1
ATOM 744 C C . ALA A 1 86 ? 8.169 13.195 1.460 1.00 92.19 86 ALA A C 1
ATOM 746 O O . ALA A 1 86 ? 7.757 14.314 1.149 1.00 92.19 86 ALA A O 1
ATOM 747 N N . PHE A 1 87 ? 8.490 12.276 0.546 1.00 89.25 87 PHE A N 1
ATOM 748 C CA . PHE A 1 87 ? 8.376 12.486 -0.895 1.00 89.25 87 PHE A CA 1
ATOM 749 C C . PHE A 1 87 ? 6.943 12.853 -1.313 1.00 89.25 87 PHE A C 1
ATOM 751 O O . PHE A 1 87 ? 6.705 13.919 -1.881 1.00 89.25 87 PHE A O 1
ATOM 758 N N . CYS A 1 88 ? 5.961 12.010 -0.972 1.00 90.25 88 CYS A N 1
ATOM 759 C CA . CYS A 1 88 ? 4.564 12.198 -1.375 1.00 90.25 88 CYS A CA 1
ATOM 760 C C . CYS A 1 88 ? 3.897 13.416 -0.718 1.00 90.25 88 CYS A C 1
ATOM 762 O O . CYS A 1 88 ? 2.882 13.908 -1.215 1.00 90.25 88 CYS A O 1
ATOM 764 N N . THR A 1 89 ? 4.435 13.910 0.395 1.00 90.69 89 THR A N 1
ATOM 765 C CA . THR A 1 89 ? 3.876 15.045 1.146 1.00 90.69 89 THR A CA 1
ATOM 766 C C . THR A 1 89 ? 4.673 16.332 0.983 1.00 90.69 89 THR A C 1
ATOM 768 O O . THR A 1 89 ? 4.347 17.342 1.617 1.00 90.69 89 THR A O 1
ATOM 771 N N . ASN A 1 90 ? 5.662 16.349 0.088 1.00 86.31 90 ASN A N 1
ATOM 772 C CA . ASN A 1 90 ? 6.446 17.542 -0.155 1.00 86.31 90 ASN A CA 1
ATOM 773 C C . ASN A 1 90 ? 5.566 18.690 -0.707 1.00 86.31 90 ASN A C 1
ATOM 775 O O . ASN A 1 90 ? 4.811 18.497 -1.666 1.00 86.31 90 ASN A O 1
ATOM 779 N N . PRO A 1 91 ? 5.631 19.900 -0.117 1.00 79.81 91 PRO A N 1
ATOM 780 C CA . PRO A 1 91 ? 4.786 21.008 -0.536 1.00 79.81 91 PRO A CA 1
ATOM 781 C C . PRO A 1 91 ? 5.348 21.878 -1.666 1.00 79.81 91 PRO A C 1
ATOM 783 O O . PRO A 1 91 ? 4.642 22.780 -2.124 1.00 79.81 91 PRO A O 1
ATOM 786 N N . VAL A 1 92 ? 6.590 21.651 -2.089 1.00 75.50 92 VAL A N 1
ATOM 787 C CA . VAL A 1 92 ? 7.290 22.436 -3.107 1.00 75.50 92 VAL A CA 1
ATOM 788 C C . VAL A 1 92 ? 6.640 22.218 -4.474 1.00 75.50 92 VAL A C 1
ATOM 790 O O . VAL A 1 92 ? 6.456 21.098 -4.947 1.00 75.50 92 VAL A O 1
ATOM 793 N N . GLY A 1 93 ? 6.300 23.333 -5.122 1.00 57.78 93 GLY A N 1
ATOM 794 C CA . GLY A 1 93 ? 5.594 23.349 -6.398 1.00 57.78 93 GLY A CA 1
ATOM 795 C C . GLY A 1 93 ? 4.088 23.138 -6.224 1.00 57.78 93 GLY A C 1
ATOM 796 O O . GLY A 1 93 ? 3.619 22.065 -5.868 1.00 57.78 93 GLY A O 1
ATOM 797 N N . SER A 1 94 ? 3.295 24.165 -6.522 1.00 52.91 94 SER A N 1
ATOM 798 C CA . SER A 1 94 ? 1.829 24.057 -6.615 1.00 52.91 94 SER A CA 1
ATOM 799 C C . SER A 1 94 ? 1.345 23.617 -8.002 1.00 52.91 94 SER A C 1
ATOM 801 O O . SER A 1 94 ? 0.147 23.431 -8.200 1.00 52.91 94 SER A O 1
ATOM 803 N N . GLY A 1 95 ? 2.262 23.466 -8.963 1.00 56.59 95 GLY A N 1
ATOM 804 C CA . GLY A 1 95 ? 1.955 23.006 -10.315 1.00 56.59 95 GLY A CA 1
ATOM 805 C C . GLY A 1 95 ? 1.538 21.535 -10.367 1.00 56.59 95 GLY A C 1
ATOM 806 O O . GLY A 1 95 ? 1.625 20.811 -9.377 1.00 56.59 95 GLY A O 1
ATOM 807 N N . THR A 1 96 ? 1.104 21.106 -11.551 1.00 62.88 96 THR A N 1
ATOM 808 C CA . THR A 1 96 ? 0.786 19.709 -11.906 1.00 62.88 96 THR A CA 1
ATOM 809 C C . THR A 1 96 ? 1.730 19.171 -12.990 1.00 62.88 96 THR A C 1
ATOM 811 O O . THR A 1 96 ? 1.413 18.207 -13.684 1.00 62.88 96 THR A O 1
ATOM 814 N N . GLY A 1 97 ? 2.882 19.827 -13.165 1.00 64.50 97 GLY A N 1
ATOM 815 C CA . GLY A 1 97 ? 3.906 19.471 -14.138 1.00 64.50 97 GLY A CA 1
ATOM 816 C C . GLY A 1 97 ? 4.497 18.083 -13.898 1.00 64.50 97 GLY A C 1
ATOM 817 O O . GLY A 1 97 ? 4.487 17.540 -12.792 1.00 64.50 97 GLY A O 1
ATOM 818 N N . TRP A 1 98 ? 4.976 17.474 -14.977 1.00 66.81 98 TRP A N 1
ATOM 819 C CA . TRP A 1 98 ? 5.786 16.264 -14.894 1.00 66.81 98 TRP A CA 1
ATOM 820 C C . TRP A 1 98 ? 7.181 16.595 -14.326 1.00 66.81 98 TRP A C 1
ATOM 822 O O . TRP A 1 98 ? 7.690 17.679 -14.628 1.00 66.81 98 TRP A O 1
ATOM 832 N N . PRO A 1 99 ? 7.799 15.681 -13.559 1.00 64.06 99 PRO A N 1
ATOM 833 C CA . PRO A 1 99 ? 7.233 14.420 -13.071 1.00 64.06 99 PRO A CA 1
ATOM 834 C C . PRO A 1 99 ? 6.393 14.623 -11.806 1.00 64.06 99 PRO A C 1
ATOM 836 O O . PRO A 1 99 ? 5.247 14.182 -11.761 1.00 64.06 99 PRO A O 1
ATOM 839 N N . ASN A 1 100 ? 6.889 15.389 -10.826 1.00 72.00 100 ASN A N 1
ATOM 840 C CA . ASN A 1 100 ? 6.446 15.260 -9.431 1.00 72.00 100 ASN A CA 1
ATOM 841 C C . ASN A 1 100 ? 6.163 16.590 -8.722 1.00 72.00 100 ASN A C 1
ATOM 843 O O . ASN A 1 100 ? 6.450 16.758 -7.539 1.00 72.00 100 ASN A O 1
ATOM 847 N N . SER A 1 101 ? 5.573 17.561 -9.419 1.00 72.75 101 SER A N 1
ATOM 848 C CA . SER A 1 101 ? 5.159 18.815 -8.779 1.00 72.75 101 SER A CA 1
ATOM 849 C C . SER A 1 101 ? 4.121 18.574 -7.668 1.00 72.75 101 SER A C 1
ATOM 851 O O . SER A 1 101 ? 3.135 17.859 -7.889 1.00 72.75 101 SER A O 1
ATOM 853 N N . GLY A 1 102 ? 4.278 19.234 -6.516 1.00 71.00 102 GLY A N 1
ATOM 854 C CA . GLY A 1 102 ? 3.476 19.004 -5.307 1.00 71.00 102 GLY A CA 1
ATOM 855 C C . GLY A 1 102 ? 1.958 19.210 -5.434 1.00 71.00 102 GLY A C 1
ATOM 856 O O . GLY A 1 102 ? 1.208 18.783 -4.551 1.00 71.00 102 GLY A O 1
ATOM 857 N N . GLY A 1 103 ? 1.446 19.813 -6.514 1.00 77.44 103 GLY A N 1
ATOM 858 C CA . GLY A 1 103 ? 0.005 19.866 -6.791 1.00 77.44 103 GLY A CA 1
ATOM 859 C C . GLY A 1 103 ? -0.632 18.480 -6.969 1.00 77.44 103 GLY A C 1
ATOM 860 O O . GLY A 1 103 ? -1.805 18.309 -6.637 1.00 77.44 103 GLY A O 1
ATOM 861 N N . ARG A 1 104 ? 0.140 17.469 -7.396 1.00 83.00 104 ARG A N 1
ATOM 862 C CA . ARG A 1 104 ? -0.334 16.087 -7.621 1.00 83.00 104 ARG A CA 1
ATOM 863 C C . ARG A 1 104 ? -0.812 15.393 -6.344 1.00 83.00 104 ARG A C 1
ATOM 865 O O . ARG A 1 104 ? -1.754 14.610 -6.388 1.00 83.00 104 ARG A O 1
ATOM 872 N N . THR A 1 105 ? -0.224 15.732 -5.198 1.00 88.94 105 THR A N 1
ATOM 873 C CA . THR A 1 105 ? -0.560 15.152 -3.886 1.00 88.94 105 THR A CA 1
ATOM 874 C C . THR A 1 105 ? -1.181 16.169 -2.931 1.00 88.94 105 THR A C 1
ATOM 876 O O . THR A 1 105 ? -1.263 15.930 -1.726 1.00 88.94 105 THR A O 1
ATOM 879 N N . LEU A 1 106 ? -1.664 17.312 -3.439 1.00 90.25 106 LEU A N 1
ATOM 880 C CA . LEU A 1 106 ? -2.284 18.347 -2.607 1.00 90.25 106 LEU A CA 1
ATOM 881 C C . LEU A 1 106 ? -3.429 17.789 -1.753 1.00 90.25 106 LEU A C 1
ATOM 883 O O . LEU A 1 106 ? -3.505 18.114 -0.570 1.00 90.25 106 LEU A O 1
ATOM 887 N N . LEU A 1 107 ? -4.289 16.938 -2.325 1.00 93.75 107 LEU A N 1
ATOM 888 C CA . LEU A 1 107 ? -5.387 16.333 -1.571 1.00 93.75 107 LEU A CA 1
ATOM 889 C C . LEU A 1 107 ? -4.856 15.492 -0.405 1.00 93.75 107 LEU A C 1
ATOM 891 O O . LEU A 1 107 ? -5.282 15.728 0.717 1.00 93.75 107 LEU A O 1
ATOM 895 N N . LEU A 1 108 ? -3.876 14.609 -0.630 1.00 95.31 108 LEU A N 1
ATOM 896 C CA . LEU A 1 108 ? -3.237 13.829 0.439 1.00 95.31 108 LEU A CA 1
ATOM 897 C C . LEU A 1 108 ? -2.697 14.740 1.549 1.00 95.31 108 LEU A C 1
ATOM 899 O O . LEU A 1 108 ? -3.034 14.550 2.715 1.00 95.31 108 LEU A O 1
ATOM 903 N N . ARG A 1 109 ? -1.927 15.775 1.190 1.00 94.19 109 ARG A N 1
ATOM 904 C CA . ARG A 1 109 ? -1.369 16.739 2.155 1.00 94.19 109 ARG A CA 1
ATOM 905 C C . ARG A 1 109 ? -2.461 17.431 2.964 1.00 94.19 109 ARG A C 1
ATOM 907 O O . ARG A 1 109 ? -2.326 17.582 4.171 1.00 94.19 109 ARG A O 1
ATOM 914 N N . LYS A 1 110 ? -3.563 17.820 2.316 1.00 95.62 110 LYS A N 1
ATOM 915 C CA . LYS A 1 110 ? -4.710 18.420 3.000 1.00 95.62 110 LYS A CA 1
ATOM 916 C C . LYS A 1 110 ? -5.440 17.422 3.886 1.00 95.62 110 LYS A C 1
ATOM 918 O O . LYS A 1 110 ? -5.867 17.830 4.959 1.00 95.62 110 LYS A O 1
ATOM 923 N N . MET A 1 111 ? -5.586 16.163 3.493 1.00 97.81 111 MET A N 1
ATOM 924 C CA . MET A 1 111 ? -6.198 15.142 4.346 1.00 97.81 111 MET A CA 1
ATOM 925 C C . MET A 1 111 ? -5.346 14.876 5.597 1.00 97.81 111 MET A C 1
ATOM 927 O O . MET A 1 111 ? -5.896 14.812 6.687 1.00 97.81 111 MET A O 1
ATOM 931 N N . LEU A 1 112 ? -4.014 14.848 5.471 1.00 97.81 112 LEU A N 1
ATOM 932 C CA . LEU A 1 112 ? -3.071 14.638 6.583 1.00 97.81 112 LEU A CA 1
ATOM 933 C C . LEU A 1 112 ? -3.033 15.764 7.634 1.00 97.81 112 LEU A C 1
ATOM 935 O O . LEU A 1 112 ? -2.504 15.560 8.724 1.00 97.81 112 LEU A O 1
ATOM 939 N N . GLU A 1 113 ? -3.602 16.938 7.339 1.00 97.19 113 GLU A N 1
ATOM 940 C CA . GLU A 1 113 ? -3.829 17.991 8.344 1.00 97.19 113 GLU A CA 1
ATOM 941 C C . GLU A 1 113 ? -4.916 17.602 9.367 1.00 97.19 113 GLU A C 1
ATOM 943 O O . GLU A 1 113 ? -5.059 18.285 10.377 1.00 97.19 113 GLU A O 1
ATOM 948 N N . ASN A 1 114 ? -5.712 16.560 9.095 1.00 98.31 114 ASN A N 1
ATOM 949 C CA . ASN A 1 114 ? -6.737 16.043 9.996 1.00 98.31 114 ASN A CA 1
ATOM 950 C C . ASN A 1 114 ? -6.188 14.873 10.830 1.00 98.31 114 ASN A C 1
ATOM 952 O O . ASN A 1 114 ? -5.660 13.908 10.274 1.00 98.31 114 ASN A O 1
ATOM 956 N N . ASP A 1 115 ? -6.348 14.942 12.152 1.00 97.00 115 ASP A N 1
ATOM 957 C CA . ASP A 1 115 ? -5.806 13.935 13.071 1.00 97.00 115 ASP A CA 1
ATOM 958 C C . ASP A 1 115 ? -6.458 12.552 12.897 1.00 97.00 115 ASP A C 1
ATOM 960 O O . ASP A 1 115 ? -5.738 11.557 12.882 1.00 97.00 115 ASP A O 1
ATOM 964 N N . GLU A 1 116 ? -7.776 12.487 12.663 1.00 96.69 116 GLU A N 1
ATOM 965 C CA . GLU A 1 116 ? -8.504 11.226 12.432 1.00 96.69 116 GLU A CA 1
ATOM 966 C C . GLU A 1 116 ? -8.022 10.542 11.145 1.00 96.69 116 GLU A C 1
ATOM 968 O O . GLU A 1 116 ? -7.734 9.345 11.131 1.00 96.69 116 GLU A O 1
ATOM 973 N N . PHE A 1 117 ? -7.868 11.302 10.056 1.00 98.38 117 PHE A N 1
ATOM 974 C CA . PHE A 1 117 ? -7.323 10.760 8.811 1.00 98.38 117 PHE A CA 1
ATOM 975 C C . PHE A 1 117 ? -5.880 10.271 8.985 1.00 98.38 117 PHE A C 1
ATOM 977 O O . PHE A 1 117 ? -5.520 9.216 8.458 1.00 98.38 117 PHE A O 1
ATOM 984 N N . ARG A 1 118 ? -5.045 11.033 9.707 1.00 98.19 118 ARG A N 1
ATOM 985 C CA . ARG A 1 118 ? -3.647 10.667 9.967 1.00 98.19 118 ARG A CA 1
ATOM 986 C C . ARG A 1 118 ? -3.559 9.362 10.757 1.00 98.19 118 ARG A C 1
ATOM 988 O O . ARG A 1 118 ? -2.828 8.468 10.339 1.00 98.19 118 ARG A O 1
ATOM 995 N N . GLU A 1 119 ? -4.312 9.242 11.846 1.00 97.69 119 GLU A N 1
ATOM 996 C CA . GLU A 1 119 ? -4.395 8.015 12.645 1.00 97.69 119 GLU A CA 1
ATOM 997 C C . GLU A 1 119 ? -4.851 6.829 11.788 1.00 97.69 119 GLU A C 1
ATOM 999 O O . GLU A 1 119 ? -4.166 5.804 11.734 1.00 97.69 119 GLU A O 1
ATOM 1004 N N . LYS A 1 120 ? -5.936 7.006 11.022 1.00 98.06 120 LYS A N 1
ATOM 1005 C CA . LYS A 1 120 ? -6.473 5.968 10.135 1.00 98.06 120 LYS A CA 1
ATOM 1006 C C . LYS A 1 120 ? -5.452 5.503 9.095 1.00 98.06 120 LYS A C 1
ATOM 1008 O O . LYS A 1 120 ? -5.338 4.304 8.845 1.00 98.06 120 LYS A O 1
ATOM 1013 N N . LEU A 1 121 ? -4.683 6.420 8.503 1.00 98.62 121 LEU A N 1
ATOM 1014 C CA . LEU A 1 121 ? -3.625 6.084 7.545 1.00 98.62 121 LEU A CA 1
ATOM 1015 C C . LEU A 1 121 ? -2.489 5.289 8.203 1.00 98.62 121 LEU A C 1
ATOM 1017 O O . LEU A 1 121 ? -2.020 4.308 7.622 1.00 98.62 121 LEU A O 1
ATOM 1021 N N . VAL A 1 122 ? -2.061 5.678 9.408 1.00 98.44 122 VAL A N 1
ATOM 1022 C CA . VAL A 1 122 ? -0.995 4.977 10.144 1.00 98.44 122 VAL A CA 1
ATOM 1023 C C . VAL A 1 122 ? -1.444 3.569 10.548 1.00 98.44 122 VAL A C 1
ATOM 1025 O O . VAL A 1 122 ? -0.726 2.602 10.279 1.00 98.44 122 VAL A O 1
ATOM 1028 N N . GLN A 1 123 ? -2.645 3.429 11.116 1.00 98.12 123 GLN A N 1
ATOM 1029 C CA . GLN A 1 123 ? -3.213 2.128 11.485 1.00 98.12 123 GLN A CA 1
ATOM 1030 C C . GLN A 1 123 ? -3.429 1.234 10.262 1.00 98.12 123 GLN A C 1
ATOM 1032 O O . GLN A 1 123 ? -3.042 0.065 10.279 1.00 98.12 123 GLN A O 1
ATOM 1037 N N . ARG A 1 124 ? -3.964 1.779 9.161 1.00 98.56 124 ARG A N 1
ATOM 1038 C CA . ARG A 1 124 ? -4.154 1.012 7.924 1.00 98.56 124 ARG A CA 1
ATOM 1039 C C . ARG A 1 124 ? -2.827 0.556 7.323 1.00 98.56 124 ARG A C 1
ATOM 1041 O O . ARG A 1 124 ? -2.747 -0.558 6.811 1.00 98.56 124 ARG A O 1
ATOM 1048 N N . CYS A 1 125 ? -1.768 1.360 7.421 1.00 98.69 125 CYS A N 1
ATOM 1049 C CA . CYS A 1 125 ? -0.443 0.919 7.000 1.00 98.69 125 CYS A CA 1
ATOM 1050 C C . CYS A 1 125 ? 0.080 -0.237 7.861 1.00 98.69 125 CYS A C 1
ATOM 1052 O O . CYS A 1 125 ? 0.629 -1.190 7.307 1.00 98.69 125 CYS A O 1
ATOM 1054 N N . ALA A 1 126 ? -0.108 -0.190 9.184 1.00 98.44 126 ALA A N 1
ATOM 1055 C CA . ALA A 1 126 ? 0.243 -1.308 10.059 1.00 98.44 126 ALA A CA 1
ATOM 1056 C C . ALA A 1 126 ? -0.538 -2.578 9.678 1.00 98.44 126 ALA A C 1
ATOM 1058 O O . ALA A 1 126 ? 0.065 -3.638 9.504 1.00 98.44 126 ALA A O 1
ATOM 1059 N N . ASP A 1 127 ? -1.846 -2.458 9.435 1.00 98.50 127 ASP A N 1
ATOM 1060 C CA . ASP A 1 127 ? -2.685 -3.580 9.012 1.00 98.50 127 ASP A CA 1
ATOM 1061 C C . ASP A 1 127 ? -2.202 -4.204 7.699 1.00 98.50 127 ASP A C 1
ATOM 1063 O O . ASP A 1 127 ? -2.061 -5.424 7.599 1.00 98.50 127 ASP A O 1
ATOM 1067 N N . LEU A 1 128 ? -1.912 -3.385 6.683 1.00 98.62 128 LEU A N 1
ATOM 1068 C CA . LEU A 1 128 ? -1.415 -3.879 5.400 1.00 98.62 128 LEU A CA 1
ATOM 1069 C C . LEU A 1 128 ? -0.077 -4.612 5.568 1.00 98.62 128 LEU A C 1
ATOM 1071 O O . LEU A 1 128 ? 0.086 -5.695 5.008 1.00 98.62 128 LEU A O 1
ATOM 1075 N N . LEU A 1 129 ? 0.850 -4.085 6.374 1.00 98.62 129 LEU A N 1
ATOM 1076 C CA . LEU A 1 129 ? 2.149 -4.719 6.637 1.00 98.62 129 LEU A CA 1
ATOM 1077 C C . LEU A 1 129 ? 2.056 -6.010 7.467 1.00 98.62 129 LEU A C 1
ATOM 1079 O O . LEU A 1 129 ? 2.961 -6.839 7.380 1.00 98.62 129 LEU A O 1
ATOM 1083 N N . ASN A 1 130 ? 0.983 -6.194 8.238 1.00 98.12 130 ASN A N 1
ATOM 1084 C CA . ASN A 1 130 ? 0.685 -7.436 8.960 1.00 98.12 130 ASN A CA 1
ATOM 1085 C C . ASN A 1 130 ? -0.183 -8.410 8.131 1.00 98.12 130 ASN A C 1
ATOM 1087 O O . ASN A 1 130 ? -0.510 -9.497 8.603 1.00 98.12 130 ASN A O 1
ATOM 1091 N N . SER A 1 131 ? -0.581 -8.040 6.906 1.00 96.88 131 SER A N 1
ATOM 1092 C CA . SER A 1 131 ? -1.481 -8.845 6.071 1.00 96.88 131 SER A CA 1
ATOM 1093 C C . SER A 1 131 ? -1.086 -8.853 4.588 1.00 96.88 131 SER A C 1
ATOM 1095 O O . SER A 1 131 ? -0.278 -9.673 4.153 1.00 96.88 131 SER A O 1
ATOM 1097 N N . LEU A 1 132 ? -1.672 -7.975 3.771 1.00 96.62 132 LEU A N 1
ATOM 1098 C CA . LEU A 1 132 ? -1.566 -7.989 2.311 1.00 96.62 132 LEU A CA 1
ATOM 1099 C C . LEU A 1 132 ? -0.160 -7.673 1.788 1.00 96.62 132 LEU A C 1
ATOM 1101 O O . LEU A 1 132 ? 0.200 -8.158 0.716 1.00 96.62 132 LEU A O 1
ATOM 1105 N N . LEU A 1 133 ? 0.608 -6.896 2.548 1.00 98.25 133 LEU A N 1
ATOM 1106 C CA . LEU A 1 133 ? 1.964 -6.440 2.244 1.00 98.25 133 LEU A CA 1
ATOM 1107 C C . LEU A 1 133 ? 3.017 -7.083 3.164 1.00 98.25 133 LEU A C 1
ATOM 1109 O O . LEU A 1 133 ? 4.155 -6.615 3.218 1.00 98.25 133 LEU A O 1
ATOM 1113 N N . ALA A 1 134 ? 2.646 -8.145 3.887 1.00 98.12 134 ALA A N 1
ATOM 1114 C CA . ALA A 1 134 ? 3.590 -8.948 4.655 1.00 98.12 134 ALA A CA 1
ATOM 1115 C C . ALA A 1 134 ? 4.615 -9.615 3.722 1.00 98.12 134 ALA A C 1
ATOM 1117 O O . ALA A 1 134 ? 4.255 -10.074 2.633 1.00 98.12 134 ALA A O 1
ATOM 1118 N N . THR A 1 135 ? 5.874 -9.695 4.167 1.00 98.50 135 THR A N 1
ATOM 1119 C CA . THR A 1 135 ? 7.015 -10.199 3.383 1.00 98.50 135 THR A CA 1
ATOM 1120 C C . THR A 1 135 ? 6.698 -11.502 2.658 1.00 98.50 135 THR A C 1
ATOM 1122 O O . THR A 1 135 ? 6.749 -11.543 1.430 1.00 98.50 135 THR A O 1
ATOM 1125 N N . ASP A 1 136 ? 6.296 -12.538 3.396 1.00 98.19 136 ASP A N 1
ATOM 1126 C CA . ASP A 1 136 ? 6.061 -13.872 2.835 1.00 98.19 136 ASP A CA 1
ATOM 1127 C C . ASP A 1 136 ? 4.960 -13.863 1.778 1.00 98.19 136 ASP A C 1
ATOM 1129 O O . ASP A 1 136 ? 5.061 -14.524 0.745 1.00 98.19 136 ASP A O 1
ATOM 1133 N N . ARG A 1 137 ? 3.913 -13.059 1.997 1.00 98.12 137 ARG A N 1
ATOM 1134 C CA . ARG A 1 137 ? 2.814 -12.935 1.044 1.00 98.12 137 ARG A CA 1
ATOM 1135 C C . ARG A 1 137 ? 3.279 -12.272 -0.246 1.00 98.12 137 ARG A C 1
ATOM 1137 O O . ARG A 1 137 ? 2.910 -12.740 -1.319 1.00 98.12 137 ARG A O 1
ATOM 1144 N N . VAL A 1 138 ? 4.048 -11.189 -0.158 1.00 98.69 138 VAL A N 1
ATOM 1145 C CA . VAL A 1 138 ? 4.520 -10.456 -1.342 1.00 98.69 138 VAL A CA 1
ATOM 1146 C C . VAL A 1 138 ? 5.556 -11.278 -2.106 1.00 98.69 138 VAL A C 1
ATOM 1148 O O . VAL A 1 138 ? 5.428 -11.411 -3.321 1.00 98.69 138 VAL A O 1
ATOM 1151 N N . VAL A 1 139 ? 6.506 -11.913 -1.412 1.00 98.81 139 VAL A N 1
ATOM 1152 C CA . VAL A 1 139 ? 7.486 -12.829 -2.021 1.00 98.81 139 VAL A CA 1
ATOM 1153 C C . VAL A 1 139 ? 6.781 -13.986 -2.730 1.00 98.81 139 VAL A C 1
ATOM 1155 O O . VAL A 1 139 ? 7.031 -14.206 -3.911 1.00 98.81 139 VAL A O 1
ATOM 1158 N N . ALA A 1 140 ? 5.808 -14.639 -2.088 1.00 98.75 140 ALA A N 1
ATOM 1159 C CA . ALA A 1 140 ? 5.051 -15.721 -2.719 1.00 98.75 140 ALA A CA 1
ATOM 1160 C C . ALA A 1 140 ? 4.277 -15.265 -3.971 1.00 98.75 140 ALA A C 1
ATOM 1162 O O . ALA A 1 140 ? 4.090 -16.044 -4.907 1.00 98.75 140 ALA A O 1
ATOM 1163 N N . ARG A 1 141 ? 3.814 -14.007 -4.020 1.00 98.56 141 ARG A N 1
ATOM 1164 C CA . ARG A 1 141 ? 3.184 -13.445 -5.228 1.00 98.56 141 ARG A CA 1
ATOM 1165 C C . ARG A 1 141 ? 4.195 -13.189 -6.337 1.00 98.56 141 ARG A C 1
ATOM 1167 O O . ARG A 1 141 ? 3.884 -13.505 -7.482 1.00 98.56 141 ARG A O 1
ATOM 1174 N N . ILE A 1 142 ? 5.375 -12.665 -6.002 1.00 98.56 142 ILE A N 1
ATOM 1175 C CA . ILE A 1 142 ? 6.480 -12.497 -6.954 1.00 98.56 142 ILE A CA 1
ATOM 1176 C C . ILE A 1 142 ? 6.845 -13.855 -7.558 1.00 98.56 142 ILE A C 1
ATOM 1178 O O . ILE A 1 142 ? 6.875 -13.981 -8.779 1.00 98.56 142 ILE A O 1
ATOM 1182 N N . ASP A 1 143 ? 7.023 -14.879 -6.723 1.00 98.75 143 ASP A N 1
ATOM 1183 C CA . ASP A 1 143 ? 7.377 -16.228 -7.170 1.00 98.75 143 ASP A CA 1
ATOM 1184 C C . ASP A 1 143 ? 6.296 -16.827 -8.070 1.00 98.75 143 ASP A C 1
ATOM 1186 O O . ASP A 1 143 ? 6.598 -17.296 -9.164 1.00 98.75 143 ASP A O 1
ATOM 1190 N N . ALA A 1 144 ? 5.023 -16.737 -7.675 1.00 98.75 144 ALA A N 1
ATOM 1191 C CA . ALA A 1 144 ? 3.921 -17.258 -8.482 1.00 98.75 144 ALA A CA 1
ATOM 1192 C C . ALA A 1 144 ? 3.834 -16.593 -9.868 1.00 98.75 144 ALA A C 1
ATOM 1194 O O . ALA A 1 144 ? 3.546 -17.263 -10.857 1.00 98.75 144 ALA A O 1
ATOM 1195 N N . MET A 1 145 ? 4.079 -15.280 -9.956 1.00 98.31 145 MET A N 1
ATOM 1196 C CA . MET A 1 145 ? 4.112 -14.567 -11.237 1.00 98.31 145 MET A CA 1
ATOM 1197 C C . MET A 1 145 ? 5.351 -14.935 -12.056 1.00 98.31 145 MET A C 1
ATOM 1199 O O . MET A 1 145 ? 5.243 -15.150 -13.264 1.00 98.31 145 MET A O 1
ATOM 1203 N N . ALA A 1 146 ? 6.513 -15.034 -11.408 1.00 98.38 146 ALA A N 1
ATOM 1204 C CA . ALA A 1 146 ? 7.758 -15.420 -12.053 1.00 98.38 146 ALA A CA 1
ATOM 1205 C C . ALA A 1 146 ? 7.656 -16.830 -12.647 1.00 98.38 146 ALA A C 1
ATOM 1207 O O . ALA A 1 146 ? 8.024 -17.006 -13.800 1.00 98.38 146 ALA A O 1
ATOM 1208 N N . GLU A 1 147 ? 7.086 -17.802 -11.932 1.00 98.50 147 GLU A N 1
ATOM 1209 C CA . GLU A 1 147 ? 6.896 -19.173 -12.429 1.00 98.50 147 GLU A CA 1
ATOM 1210 C C . GLU A 1 147 ? 6.071 -19.242 -13.720 1.00 98.50 147 GLU A C 1
ATOM 1212 O O . GLU A 1 147 ? 6.390 -20.015 -14.620 1.00 98.50 147 GLU A O 1
ATOM 1217 N N . VAL A 1 148 ? 5.048 -18.393 -13.859 1.00 98.44 148 VAL A N 1
ATOM 1218 C CA . VAL A 1 148 ? 4.239 -18.322 -15.087 1.00 98.44 148 VAL A CA 1
ATOM 1219 C C . VAL A 1 148 ? 5.033 -17.732 -16.260 1.00 98.44 148 VAL A C 1
ATOM 1221 O O . VAL A 1 148 ? 4.831 -18.133 -17.403 1.00 98.44 148 VAL A O 1
ATOM 1224 N N . ILE A 1 149 ? 5.921 -16.771 -15.996 1.00 98.00 149 ILE A N 1
ATOM 1225 C CA . ILE A 1 149 ? 6.635 -16.003 -17.030 1.00 98.00 149 ILE A CA 1
ATOM 1226 C C . ILE A 1 149 ? 7.952 -16.676 -17.446 1.00 98.00 149 ILE A C 1
ATOM 1228 O O . ILE A 1 149 ? 8.313 -16.641 -18.620 1.00 98.00 149 ILE A O 1
ATOM 1232 N N . ARG A 1 150 ? 8.662 -17.295 -16.500 1.00 97.44 150 ARG A N 1
ATOM 1233 C CA . ARG A 1 150 ? 9.993 -17.906 -16.640 1.00 97.44 150 ARG A CA 1
ATOM 1234 C C . ARG A 1 150 ? 10.185 -18.743 -17.914 1.00 97.44 150 ARG A C 1
ATOM 1236 O O . ARG A 1 150 ? 11.145 -18.460 -18.631 1.00 97.44 150 ARG A O 1
ATOM 1243 N N . PRO A 1 151 ? 9.309 -19.709 -18.267 1.00 97.31 151 PRO A N 1
ATOM 1244 C CA . PRO A 1 151 ? 9.502 -20.520 -19.475 1.00 97.31 151 PRO A CA 1
ATOM 1245 C C . PRO A 1 151 ? 9.372 -19.725 -20.786 1.00 97.31 151 PRO A C 1
ATOM 1247 O O . PRO A 1 151 ? 9.847 -20.174 -21.825 1.00 97.31 151 PRO A O 1
ATOM 1250 N N . GLU A 1 152 ? 8.759 -18.540 -20.762 1.00 96.94 152 GLU A N 1
ATOM 1251 C CA . GLU A 1 152 ? 8.591 -17.686 -21.942 1.00 96.94 152 GLU A CA 1
ATOM 1252 C C . GLU A 1 152 ? 9.786 -16.757 -22.190 1.00 96.94 152 GLU A C 1
ATOM 1254 O O . GLU A 1 152 ? 9.884 -16.167 -23.270 1.00 96.94 152 GLU A O 1
ATOM 1259 N N . ILE A 1 153 ? 10.694 -16.609 -21.216 1.00 95.81 153 ILE A N 1
ATOM 1260 C CA . ILE A 1 153 ? 11.785 -15.631 -21.285 1.00 95.81 153 ILE A CA 1
ATOM 1261 C C . ILE A 1 153 ? 12.756 -15.946 -22.418 1.00 95.81 153 ILE A C 1
ATOM 1263 O O . ILE A 1 153 ? 13.061 -15.046 -23.193 1.00 95.81 153 ILE A O 1
ATOM 1267 N N . GLU A 1 154 ? 13.186 -17.196 -22.591 1.00 94.62 154 GLU A N 1
ATOM 1268 C CA . GLU A 1 154 ? 14.096 -17.566 -23.691 1.00 94.62 154 GLU A CA 1
ATOM 1269 C C . GLU A 1 154 ? 13.505 -17.185 -25.055 1.00 94.62 154 GLU A C 1
ATOM 1271 O O . GLU A 1 154 ? 14.106 -16.434 -25.824 1.00 94.62 154 GLU A O 1
ATOM 1276 N N . ARG A 1 155 ? 12.252 -17.585 -25.301 1.00 93.81 155 ARG A N 1
ATOM 1277 C CA . ARG A 1 155 ? 11.526 -17.254 -26.533 1.00 93.81 155 ARG A CA 1
ATOM 1278 C C . ARG A 1 155 ? 11.336 -15.745 -26.716 1.00 93.81 155 ARG A C 1
ATOM 1280 O O . ARG A 1 155 ? 11.335 -15.256 -27.848 1.00 93.81 155 ARG A O 1
ATOM 1287 N N . HIS A 1 156 ? 11.127 -15.004 -25.627 1.00 92.44 156 HIS A N 1
ATOM 1288 C CA . HIS A 1 156 ? 11.019 -13.548 -25.662 1.00 92.44 156 HIS A CA 1
ATOM 1289 C C . HIS A 1 156 ? 12.335 -12.913 -26.123 1.00 92.44 156 HIS A C 1
ATOM 1291 O O . HIS A 1 156 ? 12.317 -12.085 -27.035 1.00 92.44 156 HIS A O 1
ATOM 1297 N N . LEU A 1 157 ? 13.461 -13.336 -25.546 1.00 90.50 157 LEU A N 1
ATOM 1298 C CA . LEU A 1 157 ? 14.790 -12.826 -25.884 1.00 90.50 157 LEU A CA 1
ATOM 1299 C C . LEU A 1 157 ? 15.169 -13.146 -27.331 1.00 90.50 157 LEU A C 1
ATOM 1301 O O . LEU A 1 157 ? 15.640 -12.263 -28.041 1.00 90.50 157 LEU A O 1
ATOM 1305 N N . ASP A 1 158 ? 14.861 -14.346 -27.819 1.00 89.69 158 ASP A N 1
ATOM 1306 C CA . ASP A 1 158 ? 15.112 -14.715 -29.217 1.00 89.69 158 ASP A CA 1
ATOM 1307 C C . ASP A 1 158 ? 14.299 -13.866 -30.206 1.00 89.69 158 ASP A C 1
ATOM 1309 O O . ASP A 1 158 ? 14.771 -13.505 -31.286 1.00 89.69 158 ASP A O 1
ATOM 1313 N N . ARG A 1 159 ? 13.054 -13.525 -29.851 1.00 87.19 159 ARG A N 1
ATOM 1314 C CA . ARG A 1 159 ? 12.148 -12.765 -30.727 1.00 87.19 159 ARG A CA 1
ATOM 1315 C C . ARG A 1 159 ? 12.433 -11.264 -30.739 1.00 87.19 159 ARG A C 1
ATOM 1317 O O . ARG A 1 159 ? 12.166 -10.615 -31.764 1.00 87.19 159 ARG A O 1
ATOM 1324 N N . TRP A 1 160 ? 12.849 -10.729 -29.595 1.00 84.56 160 TRP A N 1
ATOM 1325 C CA . TRP A 1 160 ? 13.012 -9.298 -29.328 1.00 84.56 160 TRP A CA 1
ATOM 1326 C C . TRP A 1 160 ? 14.468 -8.896 -29.097 1.00 84.56 160 TRP A C 1
ATOM 1328 O O . TRP A 1 160 ? 14.721 -7.807 -28.595 1.00 84.56 160 TRP A O 1
ATOM 1338 N N . ASN A 1 161 ? 15.425 -9.735 -29.499 1.00 83.25 161 ASN A N 1
ATOM 1339 C CA . ASN A 1 161 ? 16.824 -9.335 -29.529 1.00 83.25 161 ASN A CA 1
ATOM 1340 C C . ASN A 1 161 ? 17.040 -8.105 -30.424 1.00 83.25 161 ASN A C 1
ATOM 1342 O O . ASN A 1 161 ? 16.238 -7.765 -31.304 1.00 83.25 161 ASN A O 1
ATOM 1346 N N . TRP A 1 162 ? 18.167 -7.443 -30.188 1.00 76.56 162 TRP A N 1
ATOM 1347 C CA . TRP A 1 162 ? 18.505 -6.195 -30.852 1.00 76.56 162 TRP A CA 1
ATOM 1348 C C . TRP A 1 162 ? 18.548 -6.302 -32.375 1.00 76.56 162 TRP A C 1
ATOM 1350 O O . TRP A 1 162 ? 18.046 -5.415 -33.067 1.00 76.56 162 TRP A O 1
ATOM 1360 N N . ASP A 1 163 ? 19.087 -7.403 -32.895 1.00 80.06 163 ASP A N 1
ATOM 1361 C CA . ASP A 1 163 ? 19.150 -7.658 -34.334 1.00 80.06 163 ASP A CA 1
ATOM 1362 C C . ASP A 1 163 ? 17.737 -7.751 -34.931 1.00 80.06 163 ASP A C 1
ATOM 1364 O O . ASP A 1 163 ? 17.440 -7.135 -35.957 1.00 80.06 163 ASP A O 1
ATOM 1368 N N . GLY A 1 164 ? 16.827 -8.446 -34.245 1.00 81.38 164 GLY A N 1
ATOM 1369 C CA . GLY A 1 164 ? 15.431 -8.605 -34.631 1.00 81.38 164 GLY A CA 1
ATOM 1370 C C . GLY A 1 164 ? 14.614 -7.314 -34.541 1.00 81.38 164 GLY A C 1
ATOM 1371 O O . GLY A 1 164 ? 13.773 -7.073 -35.409 1.00 81.38 164 GLY A O 1
ATOM 1372 N N . ILE A 1 165 ? 14.846 -6.471 -33.529 1.00 81.31 165 ILE A N 1
ATOM 1373 C CA . ILE A 1 165 ? 14.213 -5.143 -33.415 1.00 81.31 165 ILE A CA 1
ATOM 1374 C C . ILE A 1 165 ? 14.744 -4.209 -34.509 1.00 81.31 165 ILE A C 1
ATOM 1376 O O . ILE A 1 165 ? 13.949 -3.583 -35.217 1.00 81.31 165 ILE A O 1
ATOM 1380 N N . SER A 1 166 ? 16.066 -4.177 -34.697 1.00 79.06 166 SER A N 1
ATOM 1381 C CA . SER A 1 166 ? 16.734 -3.320 -35.681 1.00 79.06 166 SER A CA 1
ATOM 1382 C C . SER A 1 166 ? 16.300 -3.650 -37.108 1.00 79.06 166 SER A C 1
ATOM 1384 O O . SER A 1 166 ? 15.970 -2.752 -37.882 1.00 79.06 166 SER A O 1
ATOM 1386 N N . ALA A 1 167 ? 16.204 -4.940 -37.446 1.00 83.50 167 ALA A N 1
ATOM 1387 C CA . ALA A 1 167 ? 15.728 -5.397 -38.751 1.00 83.50 167 ALA A CA 1
ATOM 1388 C C . ALA A 1 167 ? 14.271 -4.989 -39.049 1.00 83.50 167 ALA A C 1
ATOM 1390 O O . ALA A 1 167 ? 13.888 -4.885 -40.214 1.00 83.50 167 ALA A O 1
ATOM 1391 N N . ARG A 1 168 ? 13.452 -4.745 -38.016 1.00 84.56 168 ARG A N 1
ATOM 1392 C CA . ARG A 1 168 ? 12.054 -4.295 -38.151 1.00 84.56 168 ARG A CA 1
ATOM 1393 C C . ARG A 1 168 ? 11.910 -2.769 -38.199 1.00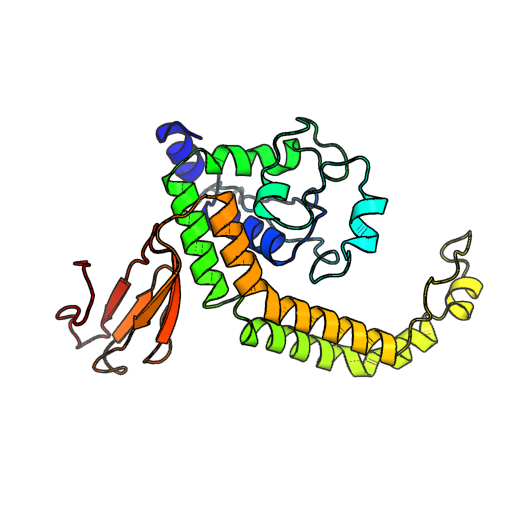 84.56 168 ARG A C 1
ATOM 1395 O O . ARG A 1 168 ? 10.803 -2.285 -38.413 1.00 84.56 168 ARG A O 1
ATOM 1402 N N . GLY A 1 169 ? 12.993 -2.016 -37.997 1.00 80.25 169 GLY A N 1
ATOM 1403 C CA . GLY A 1 169 ? 12.979 -0.551 -38.010 1.00 80.25 169 GLY A CA 1
ATOM 1404 C C . GLY A 1 169 ? 12.260 0.093 -36.817 1.00 80.25 169 GLY A C 1
ATOM 1405 O O . GLY A 1 169 ? 11.858 1.254 -36.904 1.00 80.25 169 GLY A O 1
ATOM 1406 N N . PHE A 1 170 ? 12.074 -0.630 -35.708 1.00 74.50 170 PHE A N 1
ATOM 1407 C CA . PHE A 1 170 ? 11.494 -0.064 -34.488 1.00 74.50 170 PHE A CA 1
ATOM 1408 C C . PHE A 1 170 ? 12.541 0.749 -33.706 1.00 74.50 170 PHE A C 1
ATOM 1410 O O . PHE A 1 170 ? 13.638 0.263 -33.458 1.00 74.50 170 PHE A O 1
ATOM 1417 N N . GLY A 1 171 ? 12.185 1.963 -33.259 1.00 62.03 171 GLY A N 1
ATOM 1418 C CA . GLY A 1 171 ? 12.994 2.734 -32.298 1.00 62.03 171 GLY A CA 1
ATOM 1419 C C . GLY A 1 171 ? 14.190 3.505 -32.877 1.00 62.03 171 GLY A C 1
ATOM 1420 O O . GLY A 1 171 ? 15.195 3.665 -32.194 1.00 62.03 171 GLY A O 1
ATOM 1421 N N . ILE A 1 172 ? 14.105 3.997 -34.118 1.00 64.00 172 ILE A N 1
ATOM 1422 C CA . ILE A 1 172 ? 15.188 4.766 -34.758 1.00 64.00 172 ILE A CA 1
ATOM 1423 C C . ILE A 1 172 ? 15.257 6.202 -34.180 1.00 64.00 172 ILE A C 1
ATOM 1425 O O . ILE A 1 172 ? 14.239 6.897 -34.208 1.00 64.00 172 ILE A O 1
ATOM 1429 N N . PRO A 1 173 ? 16.435 6.699 -33.734 1.00 63.06 173 PRO A N 1
ATOM 1430 C CA . PRO A 1 173 ? 17.740 6.039 -33.741 1.00 63.06 173 PRO A CA 1
ATOM 1431 C C . PRO A 1 173 ? 17.939 5.054 -32.581 1.00 63.06 173 PRO A C 1
ATOM 1433 O O . PRO A 1 173 ? 17.654 5.335 -31.421 1.00 63.06 173 PRO A O 1
ATOM 1436 N N . HIS A 1 174 ? 18.538 3.924 -32.936 1.00 64.31 174 HIS A N 1
ATOM 1437 C CA . HIS A 1 174 ? 18.884 2.807 -32.071 1.00 64.31 174 HIS A CA 1
ATOM 1438 C C . HIS A 1 174 ? 19.892 3.209 -30.971 1.00 64.31 174 HIS A C 1
ATOM 1440 O O . HIS A 1 174 ? 21.053 3.496 -31.270 1.00 64.31 174 HIS A O 1
ATOM 1446 N N . LYS A 1 175 ? 19.482 3.199 -29.694 1.00 67.75 175 LYS A N 1
ATOM 1447 C CA . LYS A 1 175 ? 20.408 3.209 -28.545 1.00 67.75 175 LYS A CA 1
ATOM 1448 C C . LYS A 1 175 ? 20.695 1.775 -28.112 1.00 67.75 175 LYS A C 1
ATOM 1450 O O . LYS A 1 175 ? 19.764 1.053 -27.784 1.00 67.75 175 LYS A O 1
ATOM 1455 N N . LYS A 1 176 ? 21.972 1.384 -28.100 1.00 66.00 176 LYS A N 1
ATOM 1456 C CA . LYS A 1 176 ? 22.398 0.080 -27.576 1.00 66.00 176 LYS A CA 1
ATOM 1457 C C . LYS A 1 176 ? 21.968 -0.053 -26.108 1.00 66.00 176 LYS A C 1
ATOM 1459 O O . LYS A 1 176 ? 22.046 0.931 -25.378 1.00 66.00 176 LYS A O 1
ATOM 1464 N N . GLU A 1 177 ? 21.534 -1.248 -25.711 1.00 67.25 177 GLU A N 1
ATOM 1465 C CA . GLU A 1 177 ? 21.233 -1.578 -24.312 1.00 67.25 177 GLU A CA 1
ATOM 1466 C C . GLU A 1 177 ? 22.448 -1.306 -23.411 1.00 67.25 177 GLU A C 1
ATOM 1468 O O . GLU A 1 177 ? 23.589 -1.571 -23.810 1.00 67.25 177 GLU A O 1
ATOM 1473 N N . ASP A 1 178 ? 22.199 -0.803 -22.198 1.00 71.19 178 ASP A N 1
ATOM 1474 C CA . ASP A 1 178 ? 23.250 -0.566 -21.199 1.00 71.19 178 ASP A CA 1
ATOM 1475 C C . ASP A 1 178 ? 23.869 -1.893 -20.709 1.00 71.19 178 ASP A C 1
ATOM 1477 O O . ASP A 1 178 ? 25.074 -1.975 -20.471 1.00 71.19 178 ASP A O 1
ATOM 1481 N N . GLU A 1 179 ? 23.061 -2.956 -20.631 1.00 76.69 179 GLU A N 1
ATOM 1482 C CA . GLU A 1 179 ? 23.468 -4.332 -20.328 1.00 76.69 179 GLU A CA 1
ATOM 1483 C C . GLU A 1 179 ? 22.650 -5.314 -21.190 1.00 76.69 179 GLU A C 1
ATOM 1485 O O . GLU A 1 179 ? 21.451 -5.090 -21.353 1.00 76.69 179 GLU A O 1
ATOM 1490 N N . PRO A 1 180 ? 23.242 -6.408 -21.715 1.00 78.62 180 PRO A N 1
ATOM 1491 C CA . PRO A 1 180 ? 22.492 -7.410 -22.468 1.00 78.62 180 PRO A CA 1
ATOM 1492 C C . PRO A 1 180 ? 21.379 -8.058 -21.639 1.00 78.62 180 PRO A C 1
ATOM 1494 O O . PRO A 1 180 ? 21.639 -8.648 -20.580 1.00 78.62 180 PRO A O 1
ATOM 1497 N N . LEU A 1 181 ? 20.154 -8.045 -22.161 1.00 83.69 181 LEU A N 1
ATOM 1498 C CA . LEU A 1 181 ? 19.054 -8.780 -21.548 1.00 83.69 181 LEU A CA 1
ATOM 1499 C C . LEU A 1 181 ? 19.237 -10.296 -21.762 1.00 83.69 181 LEU A C 1
ATOM 1501 O O . LEU A 1 181 ? 19.215 -10.807 -22.878 1.00 83.69 181 LEU A O 1
ATOM 1505 N N . THR A 1 182 ? 19.434 -11.032 -20.668 1.00 91.06 182 THR A N 1
ATOM 1506 C CA . THR A 1 182 ? 19.634 -12.493 -20.649 1.00 91.06 182 THR A CA 1
ATOM 1507 C C . THR A 1 182 ? 18.689 -13.152 -19.648 1.00 91.06 182 THR A C 1
ATOM 1509 O O . THR A 1 182 ? 18.163 -12.477 -18.762 1.00 91.06 182 THR A O 1
ATOM 1512 N N . VAL A 1 183 ? 18.523 -14.480 -19.713 1.00 94.06 183 VAL A N 1
ATOM 1513 C CA . VAL A 1 183 ? 17.786 -15.236 -18.678 1.00 94.06 183 VAL A CA 1
ATOM 1514 C C . VAL A 1 183 ? 18.361 -14.938 -17.291 1.00 94.06 183 VAL A C 1
ATOM 1516 O O . VAL A 1 183 ? 17.629 -14.574 -16.380 1.00 94.06 183 VAL A O 1
ATOM 1519 N N . ALA A 1 184 ? 19.690 -14.973 -17.147 1.00 94.62 184 ALA A N 1
ATOM 1520 C CA . ALA A 1 184 ? 20.354 -14.648 -15.887 1.00 94.62 184 ALA A CA 1
ATOM 1521 C C . ALA A 1 184 ? 20.087 -13.205 -15.418 1.00 94.62 184 ALA A C 1
ATOM 1523 O O . ALA A 1 184 ? 20.016 -12.960 -14.216 1.00 94.62 184 ALA A O 1
ATOM 1524 N N . HIS A 1 185 ? 19.953 -12.248 -16.340 1.00 91.88 185 HIS A N 1
ATOM 1525 C CA . HIS A 1 185 ? 19.566 -10.876 -16.006 1.00 91.88 185 HIS A CA 1
ATOM 1526 C C . HIS A 1 185 ? 18.119 -10.815 -15.497 1.00 91.88 185 HIS A C 1
ATOM 1528 O O . HIS A 1 185 ? 17.859 -10.189 -14.471 1.00 91.88 185 HIS A O 1
ATOM 1534 N N . TRP A 1 186 ? 17.189 -11.514 -16.154 1.00 94.69 186 TRP A N 1
ATOM 1535 C CA . TRP A 1 186 ? 15.803 -11.613 -15.695 1.00 94.69 186 TRP A CA 1
ATOM 1536 C C . TRP A 1 186 ? 15.711 -12.200 -14.277 1.00 94.69 186 TRP A C 1
ATOM 1538 O O . TRP A 1 186 ? 15.053 -11.611 -13.421 1.00 94.69 186 TRP A O 1
ATOM 1548 N N . GLU A 1 187 ? 16.451 -13.274 -13.979 1.00 97.00 187 GLU A N 1
ATOM 1549 C CA . GLU A 1 187 ? 16.497 -13.856 -12.626 1.00 97.00 187 GLU A CA 1
ATOM 1550 C C . GLU A 1 187 ? 17.014 -12.880 -11.568 1.00 97.00 187 GLU A C 1
ATOM 1552 O O . GLU A 1 187 ? 16.473 -12.816 -10.462 1.00 97.00 187 GLU A O 1
ATOM 1557 N N . ARG A 1 188 ? 18.045 -12.090 -11.901 1.00 95.44 188 ARG A N 1
ATOM 1558 C CA . ARG A 1 188 ? 18.554 -11.044 -11.001 1.00 95.44 188 ARG A CA 1
ATOM 1559 C C . ARG A 1 188 ? 17.493 -9.983 -10.715 1.00 95.44 188 ARG A C 1
ATOM 1561 O O . ARG A 1 188 ? 17.399 -9.529 -9.578 1.00 95.44 188 ARG A O 1
ATOM 1568 N N . ASN A 1 189 ? 16.680 -9.617 -11.706 1.00 94.19 189 ASN A N 1
ATOM 1569 C CA . ASN A 1 189 ? 15.589 -8.660 -11.513 1.00 94.19 189 ASN A CA 1
ATOM 1570 C C . ASN A 1 189 ? 14.487 -9.235 -10.614 1.00 94.19 189 ASN A C 1
ATOM 1572 O O . ASN A 1 189 ? 14.040 -8.545 -9.699 1.00 94.19 189 ASN A O 1
ATOM 1576 N N . VAL A 1 190 ? 14.111 -10.507 -10.794 1.00 97.25 190 VAL A N 1
ATOM 1577 C CA . VAL A 1 190 ? 13.167 -11.187 -9.888 1.00 97.25 190 VAL A CA 1
ATOM 1578 C C . VAL A 1 190 ? 13.714 -11.213 -8.456 1.00 97.25 190 VAL A C 1
ATOM 1580 O O . VAL A 1 190 ? 12.983 -10.908 -7.512 1.00 97.25 190 VAL A O 1
ATOM 1583 N N . GLU A 1 191 ? 15.004 -11.507 -8.271 1.00 97.69 191 GLU A N 1
ATOM 1584 C CA . GLU A 1 191 ? 15.616 -11.474 -6.939 1.00 97.69 191 GLU A CA 1
ATOM 1585 C C . GLU A 1 191 ? 15.648 -10.066 -6.336 1.00 97.69 191 GLU A C 1
ATOM 1587 O O . GLU A 1 191 ? 15.354 -9.906 -5.154 1.00 97.69 191 GLU A O 1
ATOM 1592 N N . SER A 1 192 ? 15.912 -9.032 -7.139 1.00 96.06 192 SER A N 1
ATOM 1593 C CA . SER A 1 192 ? 15.843 -7.637 -6.686 1.00 96.06 192 SER A CA 1
ATOM 1594 C C . SER A 1 192 ? 14.451 -7.278 -6.152 1.00 96.06 192 SER A C 1
ATOM 1596 O O . SER A 1 192 ? 14.337 -6.601 -5.129 1.00 96.06 192 SER A O 1
ATOM 1598 N N . MET A 1 193 ? 13.383 -7.766 -6.794 1.00 97.69 193 MET A N 1
ATOM 1599 C CA . MET A 1 193 ? 12.015 -7.568 -6.303 1.00 97.69 193 MET A CA 1
ATOM 1600 C C . MET A 1 193 ? 11.767 -8.300 -4.978 1.00 97.69 193 MET A C 1
ATOM 1602 O O . MET A 1 193 ? 11.100 -7.756 -4.094 1.00 97.69 193 MET A O 1
ATOM 1606 N N . ARG A 1 194 ? 12.303 -9.519 -4.814 1.00 98.50 194 ARG A N 1
ATOM 1607 C CA . ARG A 1 194 ? 12.205 -10.266 -3.549 1.00 98.50 194 ARG A CA 1
ATOM 1608 C C . ARG A 1 194 ? 12.946 -9.557 -2.424 1.00 98.50 194 ARG A C 1
ATOM 1610 O O . ARG A 1 194 ? 12.393 -9.413 -1.338 1.00 98.50 194 ARG A O 1
ATOM 1617 N N . GLU A 1 195 ? 14.150 -9.063 -2.685 1.00 97.94 195 GLU A N 1
ATOM 1618 C CA . GLU A 1 195 ? 14.938 -8.336 -1.690 1.00 97.94 195 GLU A CA 1
ATOM 1619 C C . GLU A 1 195 ? 14.263 -7.031 -1.258 1.00 97.94 195 GLU A C 1
ATOM 1621 O O . GLU A 1 195 ? 14.181 -6.721 -0.064 1.00 97.94 195 GLU A O 1
ATOM 1626 N N . PHE A 1 196 ? 13.668 -6.312 -2.213 1.00 97.38 196 PHE A N 1
ATOM 1627 C CA . PHE A 1 196 ? 12.798 -5.186 -1.899 1.00 97.38 196 PHE A CA 1
ATOM 1628 C C . PHE A 1 196 ? 11.657 -5.617 -0.970 1.00 97.38 196 PHE A C 1
ATOM 1630 O O . PHE A 1 196 ? 11.483 -5.031 0.095 1.00 97.38 196 PHE A O 1
ATOM 1637 N N . ALA A 1 197 ? 10.911 -6.670 -1.317 1.00 98.25 197 ALA A N 1
ATOM 1638 C CA . ALA A 1 197 ? 9.778 -7.138 -0.517 1.00 98.25 197 ALA A CA 1
ATOM 1639 C C . ALA A 1 197 ? 10.173 -7.565 0.910 1.00 98.25 197 ALA A C 1
ATOM 1641 O O . ALA A 1 197 ? 9.407 -7.323 1.843 1.00 98.25 197 ALA A O 1
ATOM 1642 N N . ARG A 1 198 ? 11.366 -8.149 1.100 1.00 98.56 198 ARG A N 1
ATOM 1643 C CA . ARG A 1 198 ? 11.887 -8.551 2.420 1.00 98.56 198 ARG A CA 1
ATOM 1644 C C . ARG A 1 198 ? 12.202 -7.362 3.319 1.00 98.56 198 ARG A C 1
ATOM 1646 O O . ARG A 1 198 ? 11.885 -7.391 4.505 1.00 98.56 198 ARG A O 1
ATOM 1653 N N . THR A 1 199 ? 12.797 -6.315 2.757 1.00 97.38 199 THR A N 1
ATOM 1654 C CA . THR A 1 199 ? 13.259 -5.142 3.517 1.00 97.38 199 THR A CA 1
ATOM 1655 C C . THR A 1 199 ? 12.185 -4.058 3.656 1.00 97.38 199 THR A C 1
ATOM 1657 O O . THR A 1 199 ? 12.226 -3.242 4.587 1.00 97.38 199 THR A O 1
ATOM 1660 N N . ARG A 1 200 ? 11.186 -4.045 2.762 1.00 97.12 200 ARG A N 1
ATOM 1661 C CA . ARG A 1 200 ? 10.198 -2.963 2.674 1.00 97.12 200 ARG A CA 1
ATOM 1662 C C . ARG A 1 200 ? 9.364 -2.759 3.941 1.00 97.12 200 ARG A C 1
ATOM 1664 O O . ARG A 1 200 ? 9.201 -1.599 4.319 1.00 97.12 200 ARG A O 1
ATOM 1671 N N . PRO A 1 201 ? 8.852 -3.798 4.631 1.00 98.38 201 PRO A N 1
ATOM 1672 C CA . PRO A 1 201 ? 8.018 -3.595 5.814 1.00 98.38 201 PRO A CA 1
ATOM 1673 C C . PRO A 1 201 ? 8.737 -2.898 6.971 1.00 98.38 201 PRO A C 1
ATOM 1675 O O . PRO A 1 201 ? 8.154 -2.038 7.627 1.00 98.38 201 PRO A O 1
ATOM 1678 N N . GLU A 1 202 ? 9.993 -3.252 7.247 1.00 98.06 202 GLU A N 1
ATOM 1679 C CA . GLU A 1 202 ? 10.780 -2.590 8.295 1.00 98.06 202 GLU A CA 1
ATOM 1680 C C . GLU A 1 202 ? 11.072 -1.138 7.905 1.00 98.06 202 GLU A C 1
ATOM 1682 O O . GLU A 1 202 ? 10.842 -0.214 8.690 1.00 98.06 202 GLU A O 1
ATOM 1687 N N . LYS A 1 203 ? 11.504 -0.928 6.655 1.00 97.44 203 LYS A N 1
ATOM 1688 C CA . LYS A 1 203 ? 11.775 0.402 6.111 1.00 97.44 203 LYS A CA 1
ATOM 1689 C C . LYS A 1 203 ? 10.554 1.316 6.204 1.00 97.44 203 LYS A C 1
ATOM 1691 O O . LYS A 1 203 ? 10.683 2.438 6.679 1.00 97.44 203 LYS A O 1
ATOM 1696 N N . LEU A 1 204 ? 9.376 0.827 5.818 1.00 97.56 204 LEU A N 1
ATOM 1697 C CA . LEU A 1 204 ? 8.153 1.623 5.810 1.00 97.56 204 LEU A CA 1
ATOM 1698 C C . LEU A 1 204 ? 7.680 1.988 7.225 1.00 97.56 204 LEU A C 1
ATOM 1700 O O . LEU A 1 204 ? 7.187 3.095 7.431 1.00 97.56 204 LEU A O 1
ATOM 1704 N N . ARG A 1 205 ? 7.877 1.104 8.216 1.00 98.31 205 ARG A N 1
ATOM 1705 C CA . ARG A 1 205 ? 7.601 1.430 9.626 1.00 98.31 205 ARG A CA 1
ATOM 1706 C C . ARG A 1 205 ? 8.522 2.533 10.147 1.00 98.31 205 ARG A C 1
ATOM 1708 O O . ARG A 1 205 ? 8.031 3.446 10.802 1.00 98.31 205 ARG A O 1
ATOM 1715 N N . ARG A 1 206 ? 9.824 2.482 9.831 1.00 98.06 206 ARG A N 1
ATOM 1716 C CA . ARG A 1 206 ? 10.766 3.564 10.179 1.00 98.06 206 ARG A CA 1
ATOM 1717 C C . ARG A 1 206 ? 10.377 4.879 9.509 1.00 98.06 206 ARG A C 1
ATOM 1719 O O . ARG A 1 206 ? 10.255 5.891 10.189 1.00 98.06 206 ARG A O 1
ATOM 1726 N N . ASP A 1 207 ? 10.077 4.836 8.213 1.00 97.38 207 ASP A N 1
ATOM 1727 C CA . ASP A 1 207 ? 9.683 6.025 7.455 1.00 97.38 207 ASP A CA 1
ATOM 1728 C C . ASP A 1 207 ? 8.411 6.676 8.016 1.00 97.38 207 ASP A C 1
ATOM 1730 O O . ASP A 1 207 ? 8.343 7.903 8.093 1.00 97.38 207 ASP A O 1
ATOM 1734 N N . LEU A 1 208 ? 7.427 5.870 8.436 1.00 97.38 208 LEU A N 1
ATOM 1735 C CA . LEU A 1 208 ? 6.223 6.338 9.129 1.00 97.38 208 LEU A CA 1
ATOM 1736 C C . LEU A 1 208 ? 6.548 7.025 10.455 1.00 97.38 208 LEU A C 1
ATOM 1738 O O . LEU A 1 208 ? 6.033 8.114 10.713 1.00 97.38 208 LEU A O 1
ATOM 1742 N N . ILE A 1 209 ? 7.381 6.389 11.288 1.00 98.06 209 ILE A N 1
ATOM 1743 C CA . ILE A 1 209 ? 7.794 6.926 12.591 1.00 98.06 209 ILE A CA 1
ATOM 1744 C C . ILE A 1 209 ? 8.467 8.281 12.407 1.00 98.06 209 ILE A C 1
ATOM 1746 O O . ILE A 1 209 ? 8.074 9.247 13.063 1.00 98.06 209 ILE A O 1
ATOM 1750 N N . ASP A 1 210 ? 9.424 8.370 11.487 1.00 97.62 210 ASP A N 1
ATOM 1751 C CA . ASP A 1 210 ? 10.181 9.593 11.238 1.00 97.62 210 ASP A CA 1
ATOM 1752 C C . ASP A 1 210 ? 9.288 10.696 10.660 1.00 97.62 210 ASP A C 1
ATOM 1754 O O . ASP A 1 210 ? 9.325 11.842 11.118 1.00 97.62 210 ASP A O 1
ATOM 1758 N N . HIS A 1 211 ? 8.439 10.348 9.688 1.00 97.00 211 HIS A N 1
ATOM 1759 C CA . HIS A 1 211 ? 7.582 11.307 8.998 1.00 97.00 211 HIS A CA 1
ATOM 1760 C C . HIS A 1 211 ? 6.489 11.882 9.909 1.00 97.00 211 HIS A C 1
ATOM 1762 O O . HIS A 1 211 ? 6.319 13.101 9.984 1.00 97.00 211 HIS A O 1
ATOM 1768 N N . PHE A 1 212 ? 5.770 11.019 10.632 1.00 97.31 212 PHE A N 1
ATOM 1769 C CA . PHE A 1 212 ? 4.684 11.427 11.528 1.00 97.31 212 PHE A CA 1
ATOM 1770 C C . PHE A 1 212 ? 5.147 11.733 12.955 1.00 97.31 212 PHE A C 1
ATOM 1772 O O . PHE A 1 212 ? 4.339 12.158 13.779 1.00 97.31 212 PHE A O 1
ATOM 1779 N N . ARG A 1 213 ? 6.450 11.585 13.234 1.00 97.56 213 ARG A N 1
ATOM 1780 C CA . ARG A 1 213 ? 7.085 11.827 14.539 1.00 97.56 213 ARG A CA 1
ATOM 1781 C C . ARG A 1 213 ? 6.455 11.009 15.666 1.00 97.56 213 ARG A C 1
ATOM 1783 O O . ARG A 1 213 ? 6.276 11.530 16.766 1.00 97.56 213 ARG A O 1
ATOM 1790 N N . LEU A 1 214 ? 6.139 9.748 15.383 1.00 97.38 214 LEU A N 1
ATOM 1791 C CA . LEU A 1 214 ? 5.582 8.808 16.358 1.00 97.38 214 LEU A CA 1
ATOM 1792 C C . LEU A 1 214 ? 6.608 8.571 17.478 1.00 97.38 214 LEU A C 1
ATOM 1794 O O . LEU A 1 214 ? 7.800 8.405 17.205 1.00 97.38 214 LEU A O 1
ATOM 1798 N N . ARG A 1 215 ? 6.178 8.621 18.741 1.00 97.00 215 ARG A N 1
ATOM 1799 C CA . ARG A 1 215 ? 7.068 8.588 19.918 1.00 97.00 215 ARG A CA 1
ATOM 1800 C C . ARG A 1 215 ? 6.848 7.381 20.819 1.00 97.00 215 ARG A C 1
ATOM 1802 O O . ARG A 1 215 ? 7.736 7.078 21.610 1.00 97.00 215 ARG A O 1
ATOM 1809 N N . GLY A 1 216 ? 5.717 6.696 20.699 1.00 94.69 216 GLY A N 1
ATOM 1810 C CA . GLY A 1 216 ? 5.387 5.508 21.483 1.00 94.69 216 GLY A CA 1
ATOM 1811 C C . GLY A 1 216 ? 6.170 4.259 21.069 1.00 94.69 216 GLY A C 1
ATOM 1812 O O . GLY A 1 216 ? 6.279 3.316 21.843 1.00 94.69 216 GLY A O 1
ATOM 1813 N N . GLY A 1 217 ? 6.760 4.246 19.872 1.00 93.75 217 GLY A N 1
ATOM 1814 C CA . GLY A 1 217 ? 7.504 3.094 19.360 1.00 93.75 217 GLY A CA 1
ATOM 1815 C C . GLY A 1 217 ? 6.591 1.989 18.822 1.00 93.75 217 GLY A C 1
ATOM 1816 O O . GLY A 1 217 ? 5.405 2.204 18.573 1.00 93.75 217 GLY A O 1
ATOM 1817 N N . ILE A 1 218 ? 7.161 0.804 18.596 1.00 96.31 218 ILE A N 1
ATOM 1818 C CA . ILE A 1 218 ? 6.453 -0.360 18.045 1.00 96.31 218 ILE A CA 1
ATOM 1819 C C . ILE A 1 218 ? 6.257 -1.393 19.155 1.00 96.31 218 ILE A C 1
ATOM 1821 O O . ILE A 1 218 ? 7.177 -1.643 19.933 1.00 96.31 218 ILE A O 1
ATOM 1825 N N . ALA A 1 219 ? 5.076 -1.998 19.212 1.00 94.94 219 ALA A N 1
ATOM 1826 C CA . ALA A 1 219 ? 4.775 -3.145 20.058 1.00 94.94 219 ALA A CA 1
ATOM 1827 C C . ALA A 1 219 ? 4.248 -4.311 19.213 1.00 94.94 219 ALA A C 1
ATOM 1829 O O . ALA A 1 219 ? 3.580 -4.106 18.195 1.00 94.94 219 ALA A O 1
ATOM 1830 N N . GLU A 1 220 ? 4.545 -5.533 19.648 1.00 95.31 220 GLU A N 1
ATOM 1831 C CA . GLU A 1 220 ? 3.887 -6.729 19.131 1.00 95.31 220 GLU A CA 1
ATOM 1832 C C . GLU A 1 220 ? 2.555 -6.930 19.856 1.00 95.31 220 GLU A C 1
ATOM 1834 O O . GLU A 1 220 ? 2.482 -6.885 21.083 1.00 95.31 220 GLU A O 1
ATOM 1839 N N . VAL A 1 221 ? 1.500 -7.151 19.083 1.00 93.75 221 VAL A N 1
ATOM 1840 C CA . VAL A 1 221 ? 0.175 -7.523 19.565 1.00 93.75 221 VAL A CA 1
ATOM 1841 C C . VAL A 1 221 ? -0.024 -8.996 19.257 1.00 93.75 221 VAL A C 1
ATOM 1843 O O . VAL A 1 221 ? 0.006 -9.385 18.091 1.00 93.75 221 VAL A O 1
ATOM 1846 N N . ALA A 1 222 ? -0.243 -9.799 20.296 1.00 93.19 222 ALA A N 1
ATOM 1847 C CA . ALA A 1 222 ? -0.564 -11.214 20.183 1.00 93.19 222 ALA A CA 1
ATOM 1848 C C . ALA A 1 222 ? -2.041 -11.446 20.522 1.00 93.19 222 ALA A C 1
ATOM 1850 O O . ALA A 1 222 ? -2.515 -11.057 21.589 1.00 93.19 222 ALA A O 1
ATOM 1851 N N . VAL A 1 223 ? -2.770 -12.094 19.617 1.00 92.62 223 VAL A N 1
ATOM 1852 C CA . VAL A 1 223 ? -4.194 -12.397 19.767 1.00 92.62 223 VAL A CA 1
ATOM 1853 C C . VAL A 1 223 ? -4.393 -13.901 19.706 1.00 92.62 223 VAL A C 1
ATOM 1855 O O . VAL A 1 223 ? -4.004 -14.557 18.740 1.00 92.62 223 VAL A O 1
ATOM 1858 N N . ALA A 1 224 ? -5.039 -14.446 20.731 1.00 90.31 224 ALA A N 1
ATOM 1859 C CA . ALA A 1 224 ? -5.429 -15.844 20.781 1.00 90.31 224 ALA A CA 1
ATOM 1860 C C . ALA A 1 224 ? -6.890 -15.978 21.215 1.00 90.31 224 ALA A C 1
ATOM 1862 O O . ALA A 1 224 ? -7.376 -15.214 22.049 1.00 90.31 224 ALA A O 1
ATOM 1863 N N . THR A 1 225 ? -7.590 -16.966 20.660 1.00 88.62 225 THR A N 1
ATOM 1864 C CA . THR A 1 225 ? -8.953 -17.313 21.083 1.00 88.62 225 THR A CA 1
ATOM 1865 C C . THR A 1 225 ? -8.909 -18.522 22.006 1.00 88.62 225 THR A C 1
ATOM 1867 O O . THR A 1 225 ? -8.220 -19.492 21.695 1.00 88.62 225 THR A O 1
ATOM 1870 N N . SER A 1 226 ? -9.696 -18.517 23.084 1.00 87.19 226 SER A N 1
ATOM 1871 C CA . SER A 1 226 ? -9.824 -19.674 23.984 1.00 87.19 226 SER A CA 1
ATOM 1872 C C . SER A 1 226 ? -10.409 -20.915 23.295 1.00 87.19 226 SER A C 1
ATOM 1874 O O . SER A 1 226 ? -10.071 -22.034 23.668 1.00 87.19 226 SER A O 1
ATOM 1876 N N . ASP A 1 227 ? -11.246 -20.722 22.271 1.00 87.06 227 ASP A N 1
ATOM 1877 C CA . ASP A 1 227 ? -11.771 -21.781 21.406 1.00 87.06 227 ASP A CA 1
ATOM 1878 C C . ASP A 1 227 ? -11.968 -21.245 19.974 1.00 87.06 227 ASP A C 1
ATOM 1880 O O . ASP A 1 227 ? -12.889 -20.470 19.698 1.00 87.06 227 ASP A O 1
ATOM 1884 N N . ALA A 1 228 ? -11.113 -21.681 19.041 1.00 84.00 228 ALA A N 1
ATOM 1885 C CA . ALA A 1 228 ? -11.159 -21.277 17.627 1.00 84.00 228 ALA A CA 1
ATOM 1886 C C . ALA A 1 228 ? -12.457 -21.714 16.906 1.00 84.00 228 ALA A C 1
ATOM 1888 O O . ALA A 1 228 ? -12.838 -21.179 15.857 1.00 84.00 228 ALA A O 1
ATOM 1889 N N . GLY A 1 229 ? -13.176 -22.690 17.467 1.00 88.06 229 GLY A N 1
ATOM 1890 C CA . GLY A 1 229 ? -14.483 -23.131 16.992 1.00 88.06 229 GLY A CA 1
ATOM 1891 C C . GLY A 1 229 ? -15.626 -22.189 17.377 1.00 88.06 229 GLY A C 1
ATOM 1892 O O . GLY A 1 229 ? -16.701 -22.286 16.783 1.00 88.06 229 GLY A O 1
ATOM 1893 N N . LYS A 1 230 ? -15.416 -21.265 18.324 1.00 90.94 230 LYS A N 1
ATOM 1894 C CA . LYS A 1 230 ? -16.480 -20.453 18.945 1.00 90.94 230 LYS A CA 1
ATOM 1895 C C . LYS A 1 230 ? -16.524 -18.997 18.496 1.00 90.94 230 LYS A C 1
ATOM 1897 O O . LYS A 1 230 ? -17.495 -18.311 18.796 1.00 90.94 230 LYS A O 1
ATOM 1902 N N . GLY A 1 231 ? -15.546 -18.532 17.732 1.00 90.44 231 GLY A N 1
ATOM 1903 C CA . GLY A 1 231 ? -15.545 -17.174 17.196 1.00 90.44 231 GLY A CA 1
ATOM 1904 C C . GLY A 1 231 ? -14.245 -16.834 16.490 1.00 90.44 231 GLY A C 1
ATOM 1905 O O . GLY A 1 231 ? -13.346 -17.670 16.399 1.00 90.44 231 GLY A O 1
ATOM 1906 N N . THR A 1 232 ? -14.165 -15.607 15.997 1.00 92.69 232 THR A N 1
ATOM 1907 C CA . THR A 1 232 ? -12.940 -14.994 15.475 1.00 92.69 232 THR A CA 1
ATOM 1908 C C . THR A 1 232 ? -12.691 -13.666 16.185 1.00 92.69 232 THR A C 1
ATOM 1910 O O . THR A 1 232 ? -13.564 -13.135 16.876 1.00 92.69 232 THR A O 1
ATOM 1913 N N . VAL A 1 233 ? -11.474 -13.144 16.056 1.00 93.38 233 VAL A N 1
ATOM 1914 C CA . VAL A 1 233 ? -11.130 -11.791 16.499 1.00 93.38 233 VAL A CA 1
ATOM 1915 C C . VAL A 1 233 ? -10.753 -10.984 15.271 1.00 93.38 233 VAL A C 1
ATOM 1917 O O . VAL A 1 233 ? -10.038 -11.463 14.393 1.00 93.38 233 VAL A O 1
ATOM 1920 N N . GLN A 1 234 ? -11.240 -9.758 15.212 1.00 95.19 234 GLN A N 1
ATOM 1921 C CA . GLN A 1 234 ? -10.823 -8.766 14.246 1.00 95.19 234 GLN A CA 1
ATOM 1922 C C . GLN A 1 234 ? -9.860 -7.789 14.925 1.00 95.19 234 GLN A C 1
ATOM 1924 O O . GLN A 1 234 ? -10.171 -7.252 15.987 1.00 95.19 234 GLN A O 1
ATOM 1929 N N . VAL A 1 235 ? -8.699 -7.571 14.313 1.00 95.75 235 VAL A N 1
ATOM 1930 C CA . VAL A 1 235 ? -7.720 -6.548 14.699 1.00 95.75 235 VAL A CA 1
ATOM 1931 C C . VAL A 1 235 ? -7.775 -5.461 13.637 1.00 95.75 235 VAL A C 1
ATOM 1933 O O . VAL A 1 235 ? -7.346 -5.694 12.508 1.00 95.75 235 VAL A O 1
ATOM 1936 N N . ASN A 1 236 ? -8.344 -4.301 13.967 1.00 95.44 236 ASN A N 1
ATOM 1937 C CA . ASN A 1 236 ? -8.668 -3.242 13.005 1.00 95.44 236 ASN A CA 1
ATOM 1938 C C . ASN A 1 236 ? -9.420 -3.793 11.775 1.00 95.44 236 ASN A C 1
ATOM 1940 O O . ASN A 1 236 ? -10.596 -4.133 11.860 1.00 95.44 236 ASN A O 1
ATOM 1944 N N . THR A 1 237 ? -8.759 -3.899 10.618 1.00 95.19 237 THR A N 1
ATOM 1945 C CA . THR A 1 237 ? -9.332 -4.426 9.367 1.00 95.19 237 THR A CA 1
ATOM 1946 C C . THR A 1 237 ? -8.947 -5.880 9.068 1.00 95.19 237 THR A C 1
ATOM 1948 O O . THR A 1 237 ? -9.367 -6.427 8.048 1.00 95.19 237 THR A O 1
ATOM 1951 N N . ILE A 1 238 ? -8.156 -6.517 9.936 1.00 96.00 238 ILE A N 1
ATOM 1952 C CA . ILE A 1 238 ? -7.678 -7.893 9.786 1.00 96.00 238 ILE A CA 1
ATOM 1953 C C . ILE A 1 238 ? -8.605 -8.843 10.538 1.00 96.00 238 ILE A C 1
ATOM 1955 O O . ILE A 1 238 ? -8.712 -8.778 11.759 1.00 96.00 238 ILE A O 1
ATOM 1959 N N . GLU A 1 239 ? -9.216 -9.785 9.825 1.00 93.62 239 GLU A N 1
ATOM 1960 C CA . GLU A 1 239 ? -9.845 -10.946 10.453 1.00 93.62 239 GLU A CA 1
ATOM 1961 C C . GLU A 1 239 ? -8.786 -12.016 10.755 1.00 93.62 239 GLU A C 1
ATOM 1963 O O . GLU A 1 239 ? -8.104 -12.514 9.850 1.00 93.62 239 GLU A O 1
ATOM 1968 N N . VAL A 1 240 ? -8.631 -12.362 12.035 1.00 90.94 240 VAL A N 1
ATOM 1969 C CA . VAL A 1 240 ? -7.638 -13.335 12.498 1.00 90.94 240 VAL A CA 1
ATOM 1970 C C . VAL A 1 240 ? -8.076 -14.747 12.116 1.00 90.94 240 VAL A C 1
ATOM 1972 O O . VAL A 1 240 ? -8.976 -15.336 12.717 1.00 90.94 240 VAL A O 1
ATOM 1975 N N . ASN A 1 241 ? -7.397 -15.299 11.111 1.00 79.94 241 ASN A N 1
ATOM 1976 C CA . ASN A 1 241 ? -7.587 -16.659 10.622 1.00 79.94 241 ASN A CA 1
ATOM 1977 C C . ASN A 1 241 ? -6.466 -17.559 11.158 1.00 79.94 241 ASN A C 1
ATOM 1979 O O . ASN A 1 241 ? -5.427 -17.716 10.521 1.00 79.94 241 ASN A O 1
ATOM 1983 N N . GLY A 1 242 ? -6.681 -18.135 12.340 1.00 78.12 242 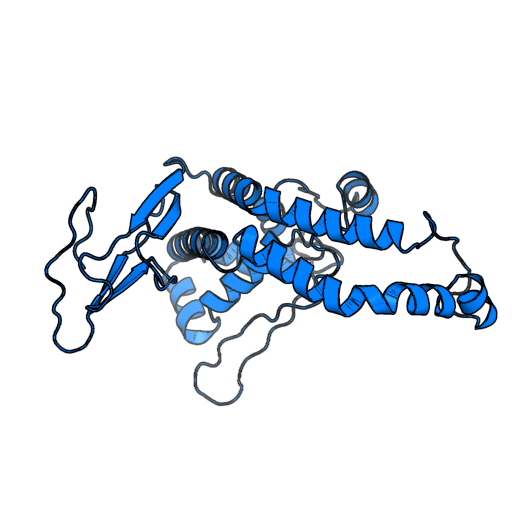GLY A N 1
ATOM 1984 C CA . GLY A 1 242 ? -5.688 -18.946 13.051 1.00 78.12 242 GLY A CA 1
ATOM 1985 C C . GLY A 1 242 ? -5.179 -18.252 14.313 1.00 78.12 242 GLY A C 1
ATOM 1986 O O . GLY A 1 242 ? -4.937 -17.052 14.324 1.00 78.12 242 GLY A O 1
ATOM 1987 N N . THR A 1 243 ? -5.066 -19.016 15.395 1.00 82.44 243 THR A N 1
ATOM 1988 C CA . THR A 1 243 ? -4.683 -18.542 16.733 1.00 82.44 243 THR A CA 1
ATOM 1989 C C . THR A 1 243 ? -3.542 -19.421 17.264 1.00 82.44 243 THR A C 1
ATOM 1991 O O . THR A 1 243 ? -3.670 -20.646 17.187 1.00 82.44 243 THR A O 1
ATOM 1994 N N . PRO A 1 244 ? -2.462 -18.850 17.831 1.00 89.62 244 PRO A N 1
ATOM 1995 C CA . PRO A 1 244 ? -2.245 -17.416 18.038 1.00 89.62 244 PRO A CA 1
ATOM 1996 C C . PRO A 1 244 ? -1.882 -16.676 16.739 1.00 89.62 244 PRO A C 1
ATOM 1998 O O . PRO A 1 244 ? -1.290 -17.251 15.828 1.00 89.62 244 PRO A O 1
ATOM 2001 N N . TRP A 1 245 ? -2.228 -15.393 16.679 1.00 94.31 245 TRP A N 1
ATOM 2002 C CA . TRP A 1 245 ? -1.808 -14.443 15.648 1.00 94.31 245 TRP A CA 1
ATOM 2003 C C . TRP A 1 245 ? -0.963 -13.344 16.277 1.00 94.31 245 TRP A C 1
ATOM 2005 O O . TRP A 1 245 ? -1.257 -12.917 17.394 1.00 94.31 245 TRP A O 1
ATOM 2015 N N . THR A 1 246 ? 0.054 -12.868 15.562 1.00 95.50 246 THR A N 1
ATOM 2016 C CA . THR A 1 246 ? 0.868 -11.727 15.985 1.00 95.50 246 THR A CA 1
ATOM 2017 C C . THR A 1 246 ? 0.944 -10.662 14.897 1.00 95.50 246 THR A C 1
ATOM 2019 O O . THR A 1 246 ? 0.886 -10.958 13.701 1.00 95.50 246 THR A O 1
ATOM 2022 N N . GLY A 1 247 ? 1.081 -9.405 15.314 1.00 96.12 247 GLY A N 1
ATOM 2023 C CA . GLY A 1 247 ? 1.262 -8.26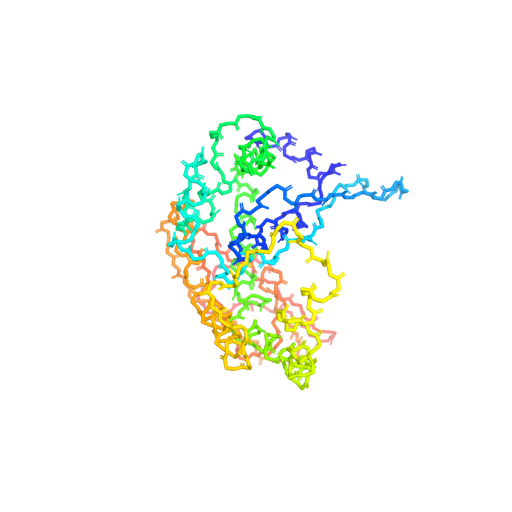8 14.419 1.00 96.12 247 GLY A CA 1
ATOM 2024 C C . GLY A 1 247 ? 1.974 -7.110 15.108 1.00 96.12 247 GLY A C 1
ATOM 2025 O O . GLY A 1 247 ? 1.865 -6.932 16.318 1.00 96.12 247 GLY A O 1
ATOM 2026 N N . LEU A 1 248 ? 2.705 -6.308 14.337 1.00 97.62 248 LEU A N 1
ATOM 2027 C CA . LEU A 1 248 ? 3.427 -5.143 14.854 1.00 97.62 248 LEU A CA 1
ATOM 2028 C C . LEU A 1 248 ? 2.594 -3.873 14.662 1.00 97.62 248 LEU A C 1
ATOM 2030 O O . LEU A 1 248 ? 2.181 -3.581 13.536 1.00 97.62 248 LEU A O 1
ATOM 2034 N N . TYR A 1 249 ? 2.405 -3.103 15.733 1.00 97.44 249 TYR A N 1
ATOM 2035 C CA . TYR A 1 249 ? 1.632 -1.856 15.752 1.00 97.44 249 TYR A CA 1
ATOM 2036 C C . TYR A 1 249 ? 2.398 -0.713 16.416 1.00 97.44 249 TYR A C 1
ATOM 2038 O O . TYR A 1 249 ? 3.303 -0.935 17.218 1.00 97.44 249 TYR A O 1
ATOM 2046 N N . PHE A 1 250 ? 2.026 0.523 16.082 1.00 97.25 250 PHE A N 1
ATOM 2047 C CA . PHE A 1 250 ? 2.580 1.727 16.700 1.00 97.25 250 PHE A CA 1
ATOM 2048 C C . PHE A 1 250 ? 1.823 2.040 17.991 1.00 97.25 250 PHE A C 1
ATOM 2050 O O . PHE A 1 250 ? 0.597 2.130 17.972 1.00 97.25 250 PHE A O 1
ATOM 2057 N N . GLN A 1 251 ? 2.535 2.234 19.101 1.00 95.12 251 GLN A N 1
ATOM 2058 C CA . GLN A 1 251 ? 1.898 2.480 20.401 1.00 95.12 251 GLN A CA 1
ATOM 2059 C C . GLN A 1 251 ? 1.160 3.826 20.458 1.00 95.12 251 GLN A C 1
ATOM 2061 O O . GLN A 1 251 ? 0.235 3.976 21.248 1.00 95.12 251 GLN A O 1
ATOM 2066 N N . ASP A 1 252 ? 1.534 4.787 19.607 1.00 96.44 252 ASP A N 1
ATOM 2067 C CA . ASP A 1 252 ? 0.834 6.069 19.465 1.00 96.44 252 ASP A CA 1
ATOM 2068 C C . ASP A 1 252 ? -0.623 5.897 18.994 1.00 96.44 252 ASP A C 1
ATOM 2070 O O . ASP A 1 252 ? -1.466 6.727 19.321 1.00 96.44 252 ASP A O 1
ATOM 2074 N N . PHE A 1 253 ? -0.915 4.823 18.248 1.00 95.12 253 PHE A N 1
ATOM 2075 C CA . PHE A 1 253 ? -2.237 4.516 17.693 1.00 95.12 253 PHE A CA 1
ATOM 2076 C C . PHE A 1 253 ? -2.545 3.016 17.859 1.00 95.12 253 PHE A C 1
ATOM 2078 O O . PHE A 1 253 ? -2.450 2.254 16.886 1.00 95.12 253 PHE A O 1
ATOM 2085 N N . PRO A 1 254 ? -2.876 2.563 19.085 1.00 91.75 254 PRO A N 1
ATOM 2086 C CA . PRO A 1 254 ? -3.093 1.149 19.370 1.00 91.75 254 PRO A CA 1
ATOM 2087 C C . PRO A 1 254 ? -4.246 0.584 18.524 1.00 91.75 254 PRO A C 1
ATOM 2089 O O . PRO A 1 254 ? -5.208 1.303 18.241 1.00 91.75 254 PRO A O 1
ATOM 2092 N N . PRO A 1 255 ? -4.175 -0.690 18.097 1.00 94.25 255 PRO A N 1
ATOM 2093 C CA . PRO A 1 255 ? -5.237 -1.283 17.301 1.00 94.25 255 PRO A CA 1
ATOM 2094 C C . PRO A 1 255 ? -6.497 -1.524 18.135 1.00 94.25 255 PRO A C 1
ATOM 2096 O O . PRO A 1 255 ? -6.437 -1.795 19.335 1.00 94.25 255 PRO A O 1
ATOM 2099 N N . THR A 1 256 ? -7.644 -1.509 17.465 1.00 93.88 256 THR A N 1
ATOM 2100 C CA . THR A 1 256 ? -8.918 -1.940 18.041 1.00 93.88 256 THR A CA 1
ATOM 2101 C C . THR A 1 256 ? -9.086 -3.445 17.860 1.00 93.88 256 THR A C 1
ATOM 2103 O O . THR A 1 256 ? -8.888 -3.972 16.764 1.00 93.88 256 THR A O 1
ATOM 2106 N N . LEU A 1 257 ? -9.479 -4.133 18.933 1.00 93.25 257 LEU A N 1
ATOM 2107 C CA . LEU A 1 257 ? -9.846 -5.546 18.914 1.00 93.25 257 LEU A CA 1
ATOM 2108 C C . LEU A 1 257 ? -11.369 -5.674 18.968 1.00 93.25 257 LEU A C 1
ATOM 2110 O O . LEU A 1 257 ? -12.015 -5.042 19.800 1.00 93.25 257 LEU A O 1
ATOM 2114 N N . THR A 1 258 ? -11.946 -6.504 18.104 1.00 94.31 258 THR A N 1
ATOM 2115 C CA . THR A 1 258 ? -13.385 -6.798 18.094 1.00 94.31 258 THR A CA 1
ATOM 2116 C C . THR A 1 258 ? -13.594 -8.304 18.054 1.00 94.31 258 THR A C 1
ATOM 2118 O O . THR A 1 258 ? -13.074 -8.985 17.172 1.00 94.31 258 THR A O 1
ATOM 2121 N N . ALA A 1 259 ? -14.342 -8.845 19.015 1.00 93.19 259 ALA A N 1
ATOM 2122 C CA . ALA A 1 259 ? -14.690 -10.260 19.036 1.00 93.19 259 ALA A CA 1
ATOM 2123 C C . ALA A 1 259 ? -15.942 -10.523 18.190 1.00 93.19 259 ALA A C 1
ATOM 2125 O O . ALA A 1 259 ? -16.953 -9.839 18.341 1.00 93.19 259 ALA A O 1
ATOM 2126 N N . HIS A 1 260 ? -15.901 -11.570 17.365 1.00 92.94 260 HIS A N 1
ATOM 2127 C CA . HIS A 1 260 ? -17.027 -12.039 16.554 1.00 92.94 260 HIS A CA 1
ATOM 2128 C C . HIS A 1 260 ? -17.415 -13.467 16.968 1.00 92.94 260 HIS A C 1
ATOM 2130 O O . HIS A 1 260 ? -16.881 -14.442 16.426 1.00 92.94 260 HIS A O 1
ATOM 2136 N N . PRO A 1 261 ? -18.314 -13.636 17.959 1.00 93.50 261 PRO A N 1
ATOM 2137 C CA . PRO A 1 261 ? -18.797 -14.953 18.366 1.00 93.50 261 PRO A CA 1
ATOM 2138 C C . PRO A 1 261 ? -19.570 -15.649 17.244 1.00 93.50 261 PRO A C 1
ATOM 2140 O O . PRO A 1 261 ? -20.402 -15.045 16.566 1.00 93.50 261 PRO A O 1
ATOM 2143 N N . LYS A 1 262 ? -19.349 -16.955 17.084 1.00 93.12 262 LYS A N 1
ATOM 2144 C CA . LYS A 1 262 ? -20.182 -17.805 16.223 1.00 93.12 262 LYS A CA 1
ATOM 2145 C C . LYS A 1 262 ? -21.521 -18.111 16.911 1.00 93.12 262 LYS A C 1
ATOM 2147 O O . LYS A 1 262 ? -21.604 -18.062 18.140 1.00 93.12 262 LYS A O 1
ATOM 2152 N N . PRO A 1 263 ? -22.572 -18.483 16.155 1.00 95.19 263 PRO A N 1
ATOM 2153 C CA . PRO A 1 263 ? -23.847 -18.894 16.736 1.00 95.19 263 PRO A CA 1
ATOM 2154 C C . PRO A 1 263 ? -23.680 -19.951 17.840 1.00 95.19 263 PRO A C 1
ATOM 2156 O O . PRO A 1 263 ? -22.989 -20.953 17.654 1.00 95.19 263 PRO A O 1
ATOM 2159 N N . GLY A 1 264 ? -24.316 -19.726 18.993 1.00 94.44 264 GLY A N 1
ATOM 2160 C CA . GLY A 1 264 ? -24.200 -20.599 20.168 1.00 94.44 264 GLY A CA 1
ATOM 2161 C C . GLY A 1 264 ? -22.969 -20.342 21.050 1.00 94.44 264 GLY A C 1
ATOM 2162 O O . GLY A 1 264 ? -22.729 -21.109 21.983 1.00 94.44 264 GLY A O 1
ATOM 2163 N N . ALA A 1 265 ? -22.200 -19.288 20.776 1.00 94.31 265 ALA A N 1
ATOM 2164 C CA . ALA A 1 265 ? -21.141 -18.778 21.638 1.00 94.31 265 ALA A CA 1
ATOM 2165 C C . ALA A 1 265 ? -21.427 -17.328 22.054 1.00 94.31 265 ALA A C 1
ATOM 2167 O O . ALA A 1 265 ? -22.109 -16.589 21.346 1.00 94.31 265 ALA A O 1
ATOM 2168 N N . THR A 1 266 ? -20.855 -16.919 23.185 1.00 93.94 266 THR A N 1
ATOM 2169 C CA . THR A 1 266 ? -20.952 -15.552 23.706 1.00 93.94 266 THR A CA 1
ATOM 2170 C C . THR A 1 266 ? -19.553 -15.052 24.023 1.00 93.94 266 THR A C 1
ATOM 2172 O O . THR A 1 266 ? -18.767 -15.769 24.645 1.00 93.94 266 THR A O 1
ATOM 2175 N N . PHE A 1 267 ? -19.242 -13.824 23.613 1.00 93.31 267 PHE A N 1
ATOM 2176 C CA . PHE A 1 267 ? -18.033 -13.153 24.069 1.00 93.31 267 PHE A CA 1
ATOM 2177 C C . PHE A 1 267 ? -18.190 -12.776 25.546 1.00 93.31 267 PHE A C 1
ATOM 2179 O O . PHE A 1 267 ? -19.135 -12.082 25.910 1.00 93.31 267 PHE A O 1
ATOM 2186 N N . VAL A 1 268 ? -17.288 -13.267 26.395 1.00 92.50 268 VAL A N 1
ATOM 2187 C CA . VAL A 1 268 ? -17.346 -13.046 27.851 1.00 92.50 268 VAL A CA 1
ATOM 2188 C C . VAL A 1 268 ? -16.406 -11.941 28.332 1.00 92.50 268 VAL A C 1
ATOM 2190 O O . VAL A 1 268 ? -16.643 -11.372 29.392 1.00 92.50 268 VAL A O 1
ATOM 2193 N N . GLY A 1 269 ? -15.357 -11.625 27.572 1.00 91.19 269 GLY A N 1
ATOM 2194 C CA . GLY A 1 269 ? -14.374 -10.606 27.923 1.00 91.19 269 GLY A CA 1
ATOM 2195 C C . GLY A 1 269 ? -12.980 -10.908 27.377 1.00 91.19 269 GLY A C 1
ATOM 2196 O O . GLY A 1 269 ? -12.698 -12.015 26.914 1.00 91.19 269 GLY A O 1
ATOM 2197 N N . TRP A 1 270 ? -12.114 -9.900 27.446 1.00 90.00 270 TRP A N 1
ATOM 2198 C CA . TRP A 1 270 ? -10.691 -10.003 27.127 1.00 90.00 270 TRP A CA 1
ATOM 2199 C C . TRP A 1 270 ? -9.886 -10.382 28.382 1.00 90.00 270 TRP A C 1
ATOM 2201 O O . TRP A 1 270 ? -10.266 -10.035 29.500 1.00 90.00 270 TRP A O 1
ATOM 2211 N N . SER A 1 271 ? -8.756 -11.070 28.208 1.00 87.12 271 SER A N 1
ATOM 2212 C CA . SER A 1 271 ? -7.792 -11.381 29.277 1.00 87.12 271 SER A CA 1
ATOM 2213 C C . SER A 1 271 ? -6.359 -11.163 28.785 1.00 87.12 271 SER A C 1
ATOM 2215 O O . SER A 1 271 ? -6.102 -11.375 27.602 1.00 87.12 271 SER A O 1
ATOM 2217 N N . GLY A 1 272 ? -5.429 -10.802 29.677 1.00 84.19 272 GLY A N 1
ATOM 2218 C CA . GLY A 1 272 ? -4.044 -10.428 29.342 1.00 84.19 272 GLY A CA 1
ATOM 2219 C C . GLY A 1 272 ? -3.798 -8.925 29.521 1.00 84.19 272 GLY A C 1
ATOM 2220 O O . GLY A 1 272 ? -4.561 -8.270 30.227 1.00 84.19 272 GLY A O 1
ATOM 2221 N N . ASP A 1 273 ? -2.779 -8.371 28.856 1.00 67.25 273 ASP A N 1
ATOM 2222 C CA . ASP A 1 273 ? -2.401 -6.940 28.906 1.00 67.25 273 ASP A CA 1
ATOM 2223 C C . ASP A 1 273 ? -3.352 -6.013 28.110 1.00 67.25 273 ASP A C 1
ATOM 2225 O O . ASP A 1 273 ? -2.945 -5.039 27.482 1.00 67.25 273 ASP A O 1
ATOM 2229 N N . SER A 1 274 ? -4.652 -6.311 28.102 1.00 60.28 274 SER A N 1
ATOM 2230 C CA . SER A 1 274 ? -5.650 -5.555 27.342 1.00 60.28 274 SER A CA 1
ATOM 2231 C C . SER A 1 274 ? -6.374 -4.537 28.225 1.00 60.28 274 SER A C 1
ATOM 2233 O O . SER A 1 274 ? -7.170 -4.913 29.088 1.00 60.28 274 SER A O 1
ATOM 2235 N N . THR A 1 275 ? -6.223 -3.249 27.912 1.00 47.19 275 THR A N 1
ATOM 2236 C CA . THR A 1 275 ? -7.246 -2.231 28.194 1.00 47.19 275 THR A CA 1
ATOM 2237 C C . THR A 1 275 ? -8.043 -1.937 26.924 1.00 47.19 275 THR A C 1
ATOM 2239 O O . THR A 1 275 ? -7.700 -1.040 26.160 1.00 47.19 275 THR A O 1
ATOM 2242 N N . SER A 1 276 ? -9.118 -2.686 26.697 1.00 46.88 276 SER A N 1
ATOM 2243 C CA . SER A 1 276 ? -10.219 -2.282 25.820 1.00 46.88 276 SER A CA 1
ATOM 2244 C C . SER A 1 276 ? -11.493 -3.002 26.256 1.00 46.88 276 SER A C 1
ATOM 2246 O O . SER A 1 276 ? -11.512 -4.223 26.395 1.00 46.88 276 SER A O 1
ATOM 2248 N N . THR A 1 277 ? -12.555 -2.241 26.506 1.00 36.59 277 THR A N 1
ATOM 2249 C CA . THR A 1 277 ? -13.923 -2.744 26.655 1.00 36.59 277 THR A CA 1
ATOM 2250 C C . THR A 1 277 ? -14.713 -2.265 25.451 1.00 36.59 277 THR A C 1
ATOM 2252 O O . THR A 1 277 ? -15.131 -1.107 25.419 1.00 36.59 277 THR A O 1
ATOM 2255 N N . SER A 1 278 ? -14.902 -3.122 24.455 1.00 38.72 278 SER A N 1
ATOM 2256 C CA 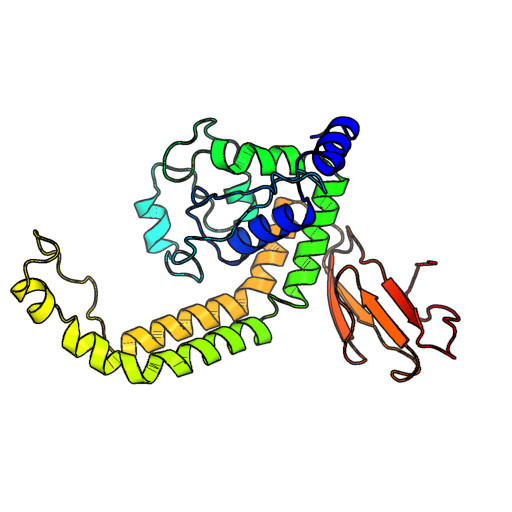. SER A 1 278 ? -15.948 -2.999 23.432 1.00 38.72 278 SER A CA 1
ATOM 2257 C C . SER A 1 278 ? -16.254 -4.380 22.875 1.00 38.72 278 SER A C 1
ATOM 2259 O O . SER A 1 278 ? -15.280 -5.119 22.599 1.00 38.72 278 SER A O 1
#